Protein AF-A0A9C7QGS8-F1 (afdb_monomer)

pLDDT: mean 74.7, std 18.83, range [31.7, 94.19]

Nearest PDB structures (foldseek):
  3c6f-assembly1_C  TM=4.979E-01  e=8.396E-10  Bacillus subtilis

Structure (mmCIF, N/CA/C/O backbone):
data_AF-A0A9C7QGS8-F1
#
_entry.id   AF-A0A9C7QGS8-F1
#
loop_
_atom_site.group_PDB
_atom_site.id
_atom_site.type_symbol
_atom_site.label_atom_id
_atom_site.label_alt_id
_atom_site.label_comp_id
_atom_site.label_asym_id
_atom_site.label_entity_id
_atom_site.label_seq_id
_atom_site.pdbx_PDB_ins_code
_atom_site.Cartn_x
_atom_site.Cartn_y
_atom_site.Cartn_z
_atom_site.occupancy
_atom_site.B_iso_or_equiv
_atom_site.auth_seq_id
_atom_site.auth_comp_id
_atom_site.auth_asym_id
_atom_site.auth_atom_id
_atom_site.pdbx_PDB_model_num
ATOM 1 N N . MET A 1 1 ? 5.730 -25.373 -6.609 1.00 38.50 1 MET A N 1
ATOM 2 C CA . MET A 1 1 ? 7.094 -25.948 -6.781 1.00 38.50 1 MET A CA 1
ATOM 3 C C . MET A 1 1 ? 7.798 -25.608 -8.111 1.00 38.50 1 MET A C 1
ATOM 5 O O . MET A 1 1 ? 8.916 -26.062 -8.301 1.00 38.50 1 MET A O 1
ATOM 9 N N . LYS A 1 2 ? 7.242 -24.764 -9.005 1.00 36.12 2 LYS A N 1
ATOM 10 C CA . LYS A 1 2 ? 7.895 -24.379 -10.283 1.00 36.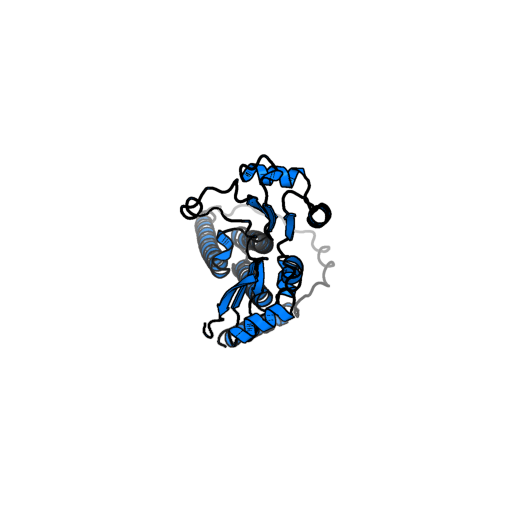12 2 LYS A CA 1
ATOM 11 C C . LYS A 1 2 ? 8.745 -23.091 -10.244 1.00 36.12 2 LYS A C 1
ATOM 13 O O . LYS A 1 2 ? 9.533 -22.871 -11.153 1.00 36.12 2 LYS A O 1
ATOM 18 N N . PHE A 1 3 ? 8.668 -22.284 -9.182 1.00 31.70 3 PHE A N 1
ATOM 19 C CA . PHE A 1 3 ? 9.436 -21.027 -9.066 1.00 31.70 3 PHE A CA 1
ATOM 20 C C . PHE A 1 3 ? 10.909 -21.216 -8.654 1.00 31.70 3 PHE A C 1
ATOM 22 O O . PHE A 1 3 ? 11.752 -20.373 -8.947 1.00 31.70 3 PHE A O 1
ATOM 29 N N . SER A 1 4 ? 11.256 -22.348 -8.029 1.00 35.41 4 SER A N 1
ATOM 30 C CA . SER A 1 4 ? 12.618 -22.580 -7.517 1.00 35.41 4 SER A CA 1
ATOM 31 C C . SER A 1 4 ? 13.652 -22.852 -8.620 1.00 35.41 4 SER A C 1
ATOM 33 O O . SER A 1 4 ? 14.843 -22.643 -8.405 1.00 35.41 4 SER A O 1
ATOM 35 N N . CYS A 1 5 ? 13.221 -23.307 -9.803 1.00 32.75 5 CYS A N 1
ATOM 36 C CA . CYS A 1 5 ? 14.132 -23.700 -10.883 1.00 32.75 5 CYS A CA 1
ATOM 37 C C . CYS A 1 5 ? 14.594 -22.503 -11.740 1.00 32.75 5 CYS A C 1
ATOM 39 O O . CYS A 1 5 ? 15.735 -22.481 -12.200 1.00 32.75 5 CYS A O 1
ATOM 41 N N . HIS A 1 6 ? 13.761 -21.464 -11.895 1.00 41.47 6 HIS A N 1
ATOM 42 C CA . HIS A 1 6 ? 14.162 -20.231 -12.589 1.00 41.47 6 HIS A CA 1
ATOM 43 C C . HIS A 1 6 ? 14.963 -19.268 -11.704 1.00 41.47 6 HIS A C 1
ATOM 45 O O . HIS A 1 6 ? 15.863 -18.595 -12.201 1.00 41.47 6 HIS A O 1
ATOM 51 N N . PHE A 1 7 ? 14.712 -19.267 -10.392 1.00 44.00 7 PHE A N 1
ATOM 52 C CA . PHE A 1 7 ? 15.436 -18.435 -9.429 1.00 44.00 7 PHE A CA 1
ATOM 53 C C . PHE A 1 7 ? 16.918 -18.831 -9.289 1.00 44.00 7 PHE A C 1
ATOM 55 O O . PHE A 1 7 ? 17.793 -17.967 -9.296 1.00 44.00 7 PHE A O 1
ATOM 62 N N . ASN A 1 8 ? 17.225 -20.136 -9.283 1.00 37.50 8 ASN A N 1
ATOM 63 C CA . ASN A 1 8 ? 18.614 -20.614 -9.248 1.00 37.50 8 ASN A CA 1
ATOM 64 C C . ASN A 1 8 ? 19.390 -20.308 -10.540 1.00 37.50 8 ASN A C 1
ATOM 66 O O . ASN A 1 8 ? 20.591 -20.067 -10.475 1.00 37.50 8 ASN A O 1
ATOM 70 N N . LYS A 1 9 ? 18.721 -20.242 -11.702 1.00 44.09 9 LYS A N 1
ATOM 71 C CA . LYS A 1 9 ? 19.360 -19.825 -12.964 1.00 44.09 9 LYS A CA 1
ATOM 72 C C . LYS A 1 9 ? 19.709 -18.333 -12.973 1.00 44.09 9 LYS A C 1
ATOM 74 O O . LYS A 1 9 ? 20.772 -17.973 -13.465 1.00 44.09 9 LYS A O 1
ATOM 79 N N . LEU A 1 10 ? 18.863 -17.483 -12.385 1.00 45.00 10 LEU A N 1
ATOM 80 C CA . LEU A 1 10 ? 19.119 -16.042 -12.282 1.00 45.00 10 LEU A CA 1
ATOM 81 C C . LEU A 1 10 ? 20.223 -15.725 -11.256 1.00 45.00 10 LEU A C 1
ATOM 83 O O . LEU A 1 10 ? 21.095 -14.909 -11.530 1.00 45.00 10 LEU A O 1
ATOM 87 N N . LEU A 1 11 ? 20.248 -16.427 -10.115 1.00 43.31 11 LEU A N 1
ATOM 88 C CA . LEU A 1 11 ? 21.329 -16.317 -9.125 1.00 43.31 11 LEU A CA 1
ATOM 89 C C . LEU A 1 11 ? 22.680 -16.823 -9.657 1.00 43.31 11 LEU A C 1
ATOM 91 O O . LEU A 1 11 ? 23.709 -16.227 -9.341 1.00 43.31 11 LEU A O 1
ATOM 95 N N . CYS A 1 12 ? 22.692 -17.870 -10.493 1.00 43.38 12 CYS A N 1
ATOM 96 C CA . CYS A 1 12 ? 23.902 -18.304 -11.203 1.00 43.38 12 CYS A CA 1
ATOM 97 C C . CYS A 1 12 ? 24.407 -17.224 -12.171 1.00 43.38 12 CYS A C 1
ATOM 99 O O . CYS A 1 12 ? 25.598 -16.931 -12.170 1.00 43.38 12 CYS A O 1
ATOM 101 N N . PHE A 1 13 ? 23.508 -16.572 -12.916 1.00 48.06 13 PHE A N 1
ATOM 102 C CA . PHE A 1 13 ? 23.871 -15.511 -13.861 1.00 48.06 13 PHE A CA 1
ATOM 103 C C . PHE A 1 13 ? 24.406 -14.252 -13.156 1.00 48.06 13 PHE A C 1
ATOM 105 O O . PHE A 1 13 ? 25.399 -13.673 -13.585 1.00 48.06 13 PHE A O 1
ATOM 112 N N . ILE A 1 14 ? 23.808 -13.864 -12.022 1.00 45.94 14 ILE A N 1
ATOM 113 C CA . ILE A 1 14 ? 24.297 -12.749 -11.193 1.00 45.94 14 ILE A CA 1
ATOM 114 C C . ILE A 1 14 ? 25.679 -13.074 -10.612 1.00 45.94 14 ILE A C 1
ATOM 116 O O . ILE A 1 14 ? 26.569 -12.227 -10.644 1.00 45.94 14 ILE A O 1
ATOM 120 N N . ARG A 1 15 ? 25.895 -14.303 -10.126 1.00 43.06 15 ARG A N 1
ATOM 121 C CA . ARG A 1 15 ? 27.174 -14.732 -9.542 1.00 43.06 15 ARG A CA 1
ATOM 122 C C . ARG A 1 15 ? 28.306 -14.804 -10.575 1.00 43.06 15 ARG A C 1
ATOM 124 O O . ARG A 1 15 ? 29.433 -14.461 -10.239 1.00 43.06 15 ARG A O 1
ATOM 131 N N . GLU A 1 16 ? 28.017 -15.198 -11.811 1.00 46.06 16 GLU A N 1
ATOM 132 C CA . GLU A 1 16 ? 29.009 -15.305 -12.892 1.00 46.06 16 GLU A CA 1
ATOM 133 C C . GLU A 1 16 ? 29.385 -13.933 -13.498 1.00 46.06 16 GLU A C 1
ATOM 135 O O . GLU A 1 16 ? 30.522 -13.737 -13.932 1.00 46.06 16 GLU A O 1
ATOM 140 N N . TYR A 1 17 ? 28.481 -12.942 -13.440 1.00 49.66 17 TYR A N 1
ATOM 141 C CA . TYR A 1 17 ? 28.728 -11.585 -13.955 1.00 49.66 17 TYR A CA 1
ATOM 142 C C . TYR A 1 17 ? 29.283 -10.601 -12.903 1.00 49.66 17 TYR A C 1
ATOM 144 O O . TYR A 1 17 ? 30.159 -9.801 -13.229 1.00 49.66 17 TYR A O 1
ATOM 152 N N . TYR A 1 18 ? 28.851 -10.668 -11.632 1.00 46.53 18 TYR A N 1
ATOM 153 C CA . TYR A 1 18 ? 29.385 -9.791 -10.570 1.00 46.53 18 TYR A CA 1
ATOM 154 C C . TYR A 1 18 ? 30.818 -10.158 -10.155 1.00 46.53 18 TYR A C 1
ATOM 156 O O . TYR A 1 18 ? 31.604 -9.268 -9.830 1.00 46.53 18 TYR A O 1
ATOM 164 N N . PHE A 1 19 ? 31.187 -11.446 -10.189 1.00 40.56 19 PHE A N 1
ATOM 165 C CA . PHE A 1 19 ? 32.530 -11.884 -9.784 1.00 40.56 19 PHE A CA 1
ATOM 166 C C . PHE A 1 19 ? 33.609 -11.453 -10.792 1.00 40.56 19 PHE A C 1
ATOM 168 O O . PHE A 1 19 ? 34.710 -11.108 -10.383 1.00 40.56 19 PHE A O 1
ATOM 175 N N . ASN A 1 20 ? 33.273 -11.350 -12.085 1.00 42.28 20 ASN A N 1
ATOM 176 C CA . ASN A 1 20 ? 34.187 -10.848 -13.120 1.00 42.28 20 ASN A CA 1
ATOM 177 C C . ASN A 1 20 ? 34.326 -9.312 -13.151 1.00 42.28 20 ASN A C 1
ATOM 179 O O . ASN A 1 20 ? 35.283 -8.801 -13.730 1.00 42.28 20 ASN A O 1
ATOM 183 N N . TYR A 1 21 ? 33.414 -8.562 -12.519 1.00 46.78 21 TYR A N 1
ATOM 184 C CA . TYR A 1 21 ? 33.476 -7.093 -12.467 1.00 46.78 21 TYR A CA 1
ATOM 185 C C . TYR A 1 21 ? 34.298 -6.569 -11.273 1.00 46.78 21 TYR A C 1
ATOM 187 O O . TYR A 1 21 ? 34.885 -5.494 -11.347 1.00 46.78 21 TYR A O 1
ATOM 195 N N . ILE A 1 22 ? 34.406 -7.343 -10.185 1.00 41.16 22 ILE A N 1
ATOM 196 C CA . ILE A 1 22 ? 35.182 -6.963 -8.987 1.00 41.16 22 ILE A CA 1
ATOM 197 C C . ILE A 1 22 ? 36.690 -7.251 -9.154 1.00 41.16 22 ILE A C 1
ATOM 199 O O . ILE A 1 22 ? 37.512 -6.654 -8.464 1.00 41.16 22 ILE A O 1
ATOM 203 N N . SER A 1 23 ? 37.090 -8.092 -10.113 1.00 36.50 23 SER A N 1
ATOM 204 C CA . SER A 1 23 ? 38.501 -8.453 -10.339 1.00 36.50 23 SER A CA 1
ATOM 205 C C . SER A 1 23 ? 39.300 -7.475 -11.213 1.00 36.50 23 SER A C 1
ATOM 207 O O . SER A 1 23 ? 40.490 -7.694 -11.407 1.00 36.50 23 SER A O 1
ATOM 209 N N . ASN A 1 24 ? 38.692 -6.407 -11.744 1.00 41.12 24 ASN A N 1
ATOM 210 C CA . ASN A 1 24 ? 39.359 -5.462 -12.654 1.00 41.12 24 ASN A CA 1
ATOM 211 C C . ASN A 1 24 ? 39.093 -3.997 -12.278 1.00 41.12 24 ASN A C 1
ATOM 213 O O . ASN A 1 24 ? 38.603 -3.205 -13.080 1.00 41.12 24 ASN A O 1
ATOM 217 N N . VAL A 1 25 ? 39.463 -3.623 -11.052 1.00 42.56 25 VAL A N 1
ATOM 218 C CA . VAL A 1 25 ? 39.552 -2.217 -10.632 1.00 42.56 25 VAL A CA 1
ATOM 219 C C . VAL A 1 25 ? 41.028 -1.811 -10.529 1.00 42.56 25 VAL A C 1
ATOM 221 O O . VAL A 1 25 ? 41.621 -1.953 -9.461 1.00 42.56 25 VAL A O 1
ATOM 224 N N . PRO A 1 26 ? 41.666 -1.287 -11.593 1.00 36.88 26 PRO A N 1
ATOM 225 C CA . PRO A 1 26 ? 42.940 -0.603 -11.461 1.00 36.88 26 PRO A CA 1
ATOM 226 C C . PRO A 1 26 ? 42.661 0.884 -11.216 1.00 36.88 26 PRO A C 1
ATOM 228 O O . PRO A 1 26 ? 42.626 1.688 -12.141 1.00 36.88 26 PRO A O 1
ATOM 231 N N . CYS A 1 27 ? 42.437 1.261 -9.958 1.00 34.75 27 CYS A N 1
ATOM 232 C CA . CYS A 1 27 ? 42.361 2.668 -9.556 1.00 34.75 27 CYS A CA 1
ATOM 233 C C . CYS A 1 27 ? 43.439 2.973 -8.513 1.00 34.75 27 CYS A C 1
ATOM 235 O O . CYS A 1 27 ? 43.145 3.363 -7.390 1.00 34.75 27 CYS A O 1
ATOM 237 N N . CYS A 1 28 ? 44.700 2.732 -8.881 1.00 42.47 28 CYS A N 1
ATOM 238 C CA . CYS A 1 28 ? 45.858 3.291 -8.190 1.00 42.47 28 CYS A CA 1
ATOM 239 C C . CYS A 1 28 ? 47.102 3.216 -9.091 1.00 42.47 28 CYS A C 1
ATOM 241 O O . CYS A 1 28 ? 47.993 2.416 -8.843 1.00 42.47 28 CYS A O 1
ATOM 243 N N . GLN A 1 29 ? 47.148 4.005 -10.170 1.00 36.88 29 GLN A N 1
ATOM 244 C CA . GLN A 1 29 ? 48.399 4.515 -10.748 1.00 36.88 29 GLN A CA 1
ATOM 245 C C . GLN A 1 29 ? 48.125 5.501 -11.890 1.00 36.88 29 GLN A C 1
ATOM 247 O O . GLN A 1 29 ? 47.221 5.308 -12.694 1.00 36.88 29 GLN A O 1
ATOM 252 N N . ASP A 1 30 ? 49.001 6.504 -11.963 1.00 34.16 30 ASP A N 1
ATOM 253 C CA . ASP A 1 30 ? 49.323 7.335 -13.131 1.00 34.16 30 ASP A CA 1
ATOM 254 C C . ASP A 1 30 ? 48.780 8.783 -13.160 1.00 34.16 30 ASP A C 1
ATOM 256 O O . ASP A 1 30 ? 48.206 9.269 -14.131 1.00 34.16 30 ASP A O 1
ATOM 260 N N . ILE A 1 31 ? 49.068 9.515 -12.073 1.00 38.78 31 ILE A N 1
ATOM 261 C CA . ILE A 1 31 ? 49.071 10.992 -11.996 1.00 38.78 31 ILE A CA 1
ATOM 262 C C . ILE A 1 31 ? 50.411 11.602 -12.496 1.00 38.78 31 ILE A C 1
ATOM 264 O O . ILE A 1 31 ? 50.562 12.819 -12.527 1.00 38.78 31 ILE A O 1
ATOM 268 N N . SER A 1 32 ? 51.397 10.822 -12.967 1.00 36.16 32 SER A N 1
ATOM 269 C CA . SER A 1 32 ? 52.746 11.352 -13.277 1.00 36.16 32 SER A CA 1
ATOM 270 C C . SER A 1 32 ? 53.065 11.612 -14.758 1.00 36.16 32 SER A C 1
ATOM 272 O O . SER A 1 32 ? 54.171 12.055 -15.065 1.00 36.16 32 SER A O 1
ATOM 274 N N . ARG A 1 33 ? 52.129 11.419 -15.700 1.00 37.41 33 ARG A N 1
ATOM 275 C CA . ARG A 1 33 ? 52.416 11.571 -17.148 1.00 37.41 33 ARG A CA 1
ATOM 276 C C . ARG A 1 33 ? 51.902 12.842 -17.828 1.00 37.41 33 ARG A C 1
ATOM 278 O O . ARG A 1 33 ? 52.135 13.010 -19.021 1.00 37.41 33 ARG A O 1
ATOM 285 N N . GLN A 1 34 ? 51.258 13.763 -17.109 1.00 41.59 34 GLN A N 1
ATOM 286 C CA . GLN A 1 34 ? 50.699 14.979 -17.728 1.00 41.59 34 GLN A CA 1
ATOM 287 C C . GLN A 1 34 ? 51.664 16.178 -17.845 1.00 41.59 34 GLN A C 1
ATOM 289 O O . GLN A 1 34 ? 51.277 17.192 -18.416 1.00 41.59 34 GLN A O 1
ATOM 294 N N . ILE A 1 35 ? 52.918 16.094 -17.379 1.00 42.75 35 ILE A N 1
ATOM 295 C CA . ILE A 1 35 ? 53.794 17.285 -17.286 1.00 42.75 35 ILE A CA 1
ATOM 296 C C . ILE A 1 35 ? 54.858 17.410 -18.404 1.00 42.75 35 ILE A C 1
ATOM 298 O O . ILE A 1 35 ? 55.406 18.489 -18.591 1.00 42.75 35 ILE A O 1
ATOM 302 N N . THR A 1 36 ? 55.123 16.403 -19.244 1.00 37.72 36 THR A N 1
ATOM 303 C CA . THR A 1 36 ? 56.282 16.449 -20.177 1.00 37.72 36 THR A CA 1
ATOM 304 C C . THR A 1 36 ? 55.970 16.527 -21.674 1.00 37.72 36 THR A C 1
ATOM 306 O O . THR A 1 36 ? 56.781 16.097 -22.492 1.00 37.72 36 THR A O 1
ATOM 309 N N . ARG A 1 37 ? 54.846 17.117 -22.100 1.00 32.22 37 ARG A N 1
ATOM 310 C CA . ARG A 1 37 ? 54.625 17.335 -23.546 1.00 32.22 37 ARG A CA 1
ATOM 311 C C . ARG A 1 37 ? 53.997 18.675 -23.898 1.00 32.22 37 ARG A C 1
ATOM 313 O O . ARG A 1 37 ? 52.991 18.757 -24.593 1.00 32.22 37 ARG A O 1
ATOM 320 N N . TRP A 1 38 ? 54.641 19.739 -23.433 1.00 34.78 38 TRP A N 1
ATOM 321 C CA . TRP A 1 38 ? 54.539 21.048 -24.069 1.00 34.78 38 TRP A CA 1
ATOM 322 C C . TRP A 1 3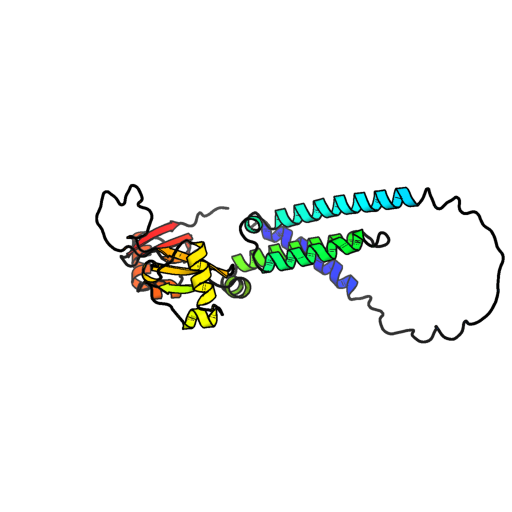8 ? 55.484 21.131 -25.279 1.00 34.78 38 TRP A C 1
ATOM 324 O O . TRP A 1 38 ? 56.637 20.717 -25.205 1.00 34.78 38 TRP A O 1
ATOM 334 N N . SER A 1 39 ? 54.982 21.758 -26.345 1.00 33.38 39 SER A N 1
ATOM 335 C CA . SER A 1 39 ? 55.670 22.274 -27.542 1.00 33.38 39 SER A CA 1
ATOM 336 C C . SER A 1 39 ? 56.045 21.287 -28.666 1.00 33.38 39 SER A C 1
ATOM 338 O O . SER A 1 39 ? 56.956 20.477 -28.546 1.00 33.38 39 SER A O 1
ATOM 340 N N . VAL A 1 40 ? 55.344 21.393 -29.806 1.00 43.09 40 VAL A N 1
ATOM 341 C CA . VAL A 1 40 ? 55.843 21.958 -31.085 1.00 43.09 40 VAL A CA 1
ATOM 342 C C . VAL A 1 40 ? 54.813 21.701 -32.214 1.00 43.09 40 VAL A C 1
ATOM 344 O O . VAL A 1 40 ? 54.285 20.601 -32.342 1.00 43.09 40 VAL A O 1
ATOM 347 N N . ASN A 1 41 ? 54.619 22.734 -33.049 1.00 33.50 41 ASN A N 1
ATOM 348 C CA . ASN A 1 41 ? 54.052 22.799 -34.413 1.00 33.50 41 ASN A CA 1
ATOM 349 C C . ASN A 1 41 ? 52.602 23.278 -34.666 1.00 33.50 41 ASN A C 1
ATOM 351 O O . ASN A 1 41 ? 51.614 22.663 -34.276 1.00 33.50 41 ASN A O 1
ATOM 355 N N . ILE A 1 42 ? 52.534 24.369 -35.446 1.00 40.75 42 ILE A N 1
ATOM 356 C CA . ILE A 1 42 ? 51.379 25.022 -36.100 1.00 40.75 42 ILE A CA 1
ATOM 357 C C . ILE A 1 42 ? 51.462 24.745 -37.648 1.00 40.75 42 ILE A C 1
ATOM 359 O O . ILE A 1 42 ? 52.449 24.150 -38.073 1.00 40.75 42 ILE A O 1
ATOM 363 N N . PRO A 1 43 ? 50.537 25.217 -38.526 1.00 57.09 43 PRO A N 1
ATOM 364 C CA . PRO A 1 43 ? 49.398 24.540 -39.187 1.00 57.09 43 PRO A CA 1
ATOM 365 C C . PRO A 1 43 ? 49.630 24.237 -40.708 1.00 57.09 43 PRO A C 1
ATOM 367 O O . PRO A 1 43 ? 50.744 24.418 -41.192 1.00 57.09 43 PRO A O 1
ATOM 370 N N . PRO A 1 44 ? 48.616 23.802 -41.506 1.00 46.56 44 PRO A N 1
ATOM 371 C CA . PRO A 1 44 ? 47.832 24.801 -42.255 1.00 46.56 44 PRO A CA 1
ATOM 372 C C . PRO A 1 44 ? 46.339 24.464 -42.480 1.00 46.56 44 PRO A C 1
ATOM 374 O O . PRO A 1 44 ? 45.818 23.406 -42.130 1.00 46.56 44 PRO A O 1
ATOM 377 N N . ALA A 1 45 ? 45.659 25.450 -43.066 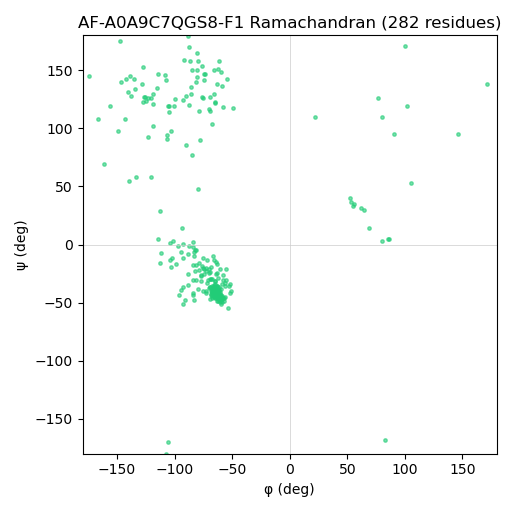1.00 47.06 45 ALA A N 1
ATOM 378 C CA . ALA A 1 45 ? 44.241 25.540 -43.377 1.00 47.06 45 ALA A CA 1
ATOM 379 C C . ALA A 1 45 ? 43.692 24.480 -44.355 1.00 47.06 45 ALA A C 1
ATOM 381 O O . ALA A 1 45 ? 44.393 23.974 -45.226 1.00 47.06 45 ALA A O 1
ATOM 382 N N . GLY A 1 46 ? 42.372 24.273 -44.271 1.00 49.41 46 GLY A N 1
ATOM 383 C CA . GLY A 1 46 ? 41.531 23.869 -45.401 1.00 49.41 46 GLY A CA 1
ATOM 384 C C . GLY A 1 46 ? 41.353 22.366 -45.625 1.00 49.41 46 GLY A C 1
ATOM 385 O O . GLY A 1 46 ? 42.095 21.742 -46.377 1.00 49.41 46 GLY A O 1
ATOM 386 N N . ARG A 1 47 ? 40.268 21.789 -45.083 1.00 46.91 47 ARG A N 1
ATOM 387 C CA . ARG A 1 47 ? 39.648 20.597 -45.689 1.00 46.91 47 ARG A CA 1
ATOM 388 C C . ARG A 1 47 ? 38.133 20.541 -45.439 1.00 46.91 47 ARG A C 1
ATOM 390 O O . ARG A 1 47 ? 37.664 20.156 -44.376 1.00 46.91 47 ARG A O 1
ATOM 397 N N . ASN A 1 48 ? 37.408 20.998 -46.456 1.00 42.09 48 ASN A N 1
ATOM 398 C CA . ASN A 1 48 ? 36.026 20.736 -46.879 1.00 42.09 48 ASN A CA 1
ATOM 399 C C . ASN A 1 48 ? 35.012 20.208 -45.840 1.00 42.09 48 ASN A C 1
ATOM 401 O O . ASN A 1 48 ? 34.974 19.035 -45.470 1.00 42.09 48 ASN A O 1
ATOM 405 N N . ASN A 1 49 ? 34.073 21.092 -45.493 1.00 54.56 49 ASN A N 1
ATOM 406 C CA . ASN A 1 49 ? 32.900 20.876 -44.642 1.00 54.56 49 ASN A CA 1
ATOM 407 C C . ASN A 1 49 ? 31.721 20.195 -45.382 1.00 54.56 49 ASN A C 1
ATOM 409 O O . ASN A 1 49 ? 30.579 20.636 -45.272 1.00 54.56 49 ASN A O 1
ATOM 413 N N . THR A 1 50 ? 31.949 19.112 -46.131 1.00 50.09 50 THR A N 1
ATOM 414 C CA . THR A 1 50 ? 30.869 18.451 -46.906 1.00 50.09 50 THR A CA 1
ATOM 415 C C . THR A 1 50 ? 30.467 17.057 -46.411 1.00 50.09 50 THR A C 1
ATOM 417 O O . THR A 1 50 ? 29.416 16.565 -46.804 1.00 50.09 50 THR A O 1
ATOM 420 N N . HIS A 1 51 ? 31.172 16.460 -45.439 1.00 46.28 51 HIS A N 1
ATOM 421 C CA . HIS A 1 51 ? 30.802 15.144 -44.876 1.00 46.28 51 HIS A CA 1
ATOM 422 C C . HIS A 1 51 ? 29.989 15.170 -43.564 1.00 46.28 51 HIS A C 1
ATOM 424 O O . HIS A 1 51 ? 29.615 14.118 -43.042 1.00 46.28 51 HIS A O 1
ATOM 430 N N . LYS A 1 52 ? 29.680 16.347 -42.999 1.00 46.41 52 LYS A N 1
ATOM 431 C CA . LYS A 1 52 ? 28.974 16.444 -41.701 1.00 46.41 52 LYS A CA 1
ATOM 432 C C . LYS A 1 52 ? 27.444 16.333 -41.782 1.00 46.41 52 LYS A C 1
ATOM 434 O O . LYS A 1 52 ? 26.828 16.052 -40.756 1.00 46.41 52 LYS A O 1
ATOM 439 N N . LYS A 1 53 ? 26.815 16.513 -42.953 1.00 44.50 53 LYS A N 1
ATOM 440 C CA . LYS A 1 53 ? 25.340 16.485 -43.069 1.00 44.50 53 LYS A CA 1
ATOM 441 C C . LYS A 1 53 ? 24.750 15.066 -43.095 1.00 44.50 53 LYS A C 1
ATOM 443 O O . LYS A 1 53 ? 23.760 14.828 -42.411 1.00 44.50 53 LYS A O 1
ATOM 448 N N . THR A 1 54 ? 25.391 14.095 -43.748 1.00 44.75 54 THR A N 1
ATOM 449 C CA . THR A 1 54 ? 24.889 12.703 -43.841 1.00 44.75 54 THR A CA 1
ATOM 450 C C . THR A 1 54 ? 25.049 11.907 -42.539 1.00 44.75 54 THR A C 1
ATOM 452 O O . THR A 1 54 ? 24.259 11.017 -42.249 1.00 44.75 54 THR A O 1
ATOM 455 N N . LYS A 1 55 ? 26.017 12.269 -41.683 1.00 50.94 55 LYS A N 1
ATOM 456 C CA . LYS A 1 55 ? 26.231 11.633 -40.367 1.00 50.94 55 LYS A CA 1
ATOM 457 C C . LYS A 1 55 ? 25.212 12.047 -39.293 1.00 50.94 55 LYS A C 1
ATOM 459 O O . LYS A 1 55 ? 25.208 11.448 -38.222 1.00 50.94 55 LYS A O 1
ATOM 464 N N . ARG A 1 56 ? 24.392 13.079 -39.531 1.00 54.25 56 ARG A N 1
ATOM 465 C CA . ARG A 1 56 ? 23.451 13.629 -38.535 1.00 54.25 56 ARG A CA 1
ATOM 466 C C . ARG A 1 56 ? 22.086 12.925 -38.566 1.00 54.25 56 ARG A C 1
ATOM 468 O O . ARG A 1 56 ? 21.527 12.687 -37.502 1.00 54.25 56 ARG A O 1
ATOM 475 N N . GLY A 1 57 ? 21.611 12.505 -39.746 1.00 59.28 57 GLY A N 1
ATOM 476 C CA . GLY A 1 57 ? 20.352 11.755 -39.907 1.00 59.28 57 GLY A CA 1
ATOM 477 C C . GLY A 1 57 ? 20.377 10.377 -39.237 1.00 59.28 57 GLY A C 1
ATOM 478 O O . GLY A 1 57 ? 19.476 10.045 -38.472 1.00 59.28 57 GLY A O 1
ATOM 479 N N . ASN A 1 58 ? 21.474 9.629 -39.407 1.00 69.56 58 ASN A N 1
ATOM 480 C CA . ASN A 1 58 ? 21.638 8.317 -38.767 1.00 69.56 58 ASN A CA 1
ATOM 481 C C . ASN A 1 58 ? 21.704 8.423 -37.236 1.00 69.56 58 ASN A C 1
ATOM 483 O O . ASN A 1 58 ? 21.240 7.529 -36.542 1.00 69.56 58 ASN A O 1
ATOM 487 N N . LYS A 1 59 ? 22.236 9.526 -36.691 1.00 74.44 59 LYS A N 1
ATOM 488 C CA . LYS A 1 59 ? 22.289 9.743 -35.237 1.00 74.44 59 LYS A CA 1
ATOM 489 C C . LYS A 1 59 ? 20.901 9.965 -34.638 1.00 74.44 59 LYS A C 1
ATOM 491 O O . LYS A 1 59 ? 20.594 9.357 -33.621 1.00 74.44 59 LYS A O 1
ATOM 496 N N . MET A 1 60 ? 20.058 10.774 -35.286 1.00 81.50 60 MET A N 1
ATOM 497 C CA . MET A 1 60 ? 18.684 11.005 -34.818 1.00 81.50 60 MET A CA 1
ATOM 498 C C . MET A 1 60 ? 17.839 9.727 -34.898 1.00 81.50 60 MET A C 1
ATOM 500 O O . MET A 1 60 ? 17.132 9.406 -33.949 1.00 81.50 60 MET A O 1
ATOM 504 N N . ALA A 1 61 ? 17.968 8.958 -35.986 1.00 84.75 61 ALA A N 1
ATOM 505 C CA . ALA A 1 61 ? 17.287 7.671 -36.131 1.00 84.75 61 ALA A CA 1
ATOM 506 C C . ALA A 1 61 ? 17.725 6.652 -35.061 1.00 84.75 61 ALA A C 1
ATOM 508 O O . ALA A 1 61 ? 16.885 5.957 -34.497 1.00 84.75 61 ALA A O 1
ATOM 509 N N . VAL A 1 62 ? 19.022 6.598 -34.728 1.00 84.12 62 VAL A N 1
ATOM 510 C CA . VAL A 1 62 ? 19.530 5.734 -33.650 1.00 84.12 62 VAL A CA 1
ATOM 511 C C . VAL A 1 62 ? 18.927 6.128 -32.303 1.00 84.12 62 VAL A C 1
ATOM 513 O O . VAL A 1 62 ? 18.447 5.250 -31.594 1.00 84.12 62 VAL A O 1
ATOM 516 N N . VAL A 1 63 ? 18.888 7.418 -31.958 1.00 85.69 63 VAL A N 1
ATOM 517 C CA . VAL A 1 63 ? 18.281 7.882 -30.695 1.00 85.69 63 VAL A CA 1
ATOM 518 C C . VAL A 1 63 ? 16.792 7.523 -30.626 1.00 85.69 63 VAL A C 1
ATOM 520 O O . VAL A 1 63 ? 16.348 7.007 -29.603 1.00 85.69 63 VAL A O 1
ATOM 523 N N . LEU A 1 64 ? 16.040 7.702 -31.719 1.00 88.50 64 LEU A N 1
ATOM 524 C CA . LEU A 1 64 ? 14.624 7.314 -31.785 1.00 88.50 64 LEU A CA 1
ATOM 525 C C . LEU A 1 64 ? 14.426 5.812 -31.542 1.00 88.50 64 LEU A C 1
ATOM 527 O O . LEU A 1 64 ? 13.607 5.426 -30.712 1.00 88.50 64 LEU A O 1
ATOM 531 N N . ILE A 1 65 ? 15.211 4.959 -32.208 1.00 89.25 65 ILE A N 1
ATOM 532 C CA . ILE A 1 65 ? 15.130 3.501 -32.029 1.00 89.25 65 ILE A CA 1
ATOM 533 C C . ILE A 1 65 ? 15.476 3.111 -30.585 1.00 89.25 65 ILE A C 1
ATOM 535 O O . ILE A 1 65 ? 14.773 2.296 -29.987 1.00 89.25 65 ILE A O 1
ATOM 539 N N . ARG A 1 66 ? 16.516 3.718 -29.993 1.00 88.06 66 ARG A N 1
ATOM 540 C CA . ARG A 1 66 ? 16.887 3.484 -28.588 1.00 88.06 66 ARG A CA 1
ATOM 541 C C . ARG A 1 66 ? 15.756 3.857 -27.630 1.00 88.06 66 ARG A C 1
ATOM 543 O O . ARG A 1 66 ? 15.450 3.073 -26.735 1.00 88.06 66 ARG A O 1
ATOM 550 N N . ALA A 1 67 ? 15.122 5.010 -27.844 1.00 88.81 67 ALA A N 1
ATOM 551 C CA . ALA A 1 67 ? 13.996 5.471 -27.038 1.00 88.81 67 ALA A CA 1
ATOM 552 C C . ALA A 1 67 ? 12.791 4.522 -27.145 1.00 88.81 67 ALA A C 1
ATOM 554 O O . ALA A 1 67 ? 12.227 4.140 -26.121 1.00 88.81 67 ALA A O 1
ATOM 555 N N . CYS A 1 68 ? 12.440 4.062 -28.353 1.00 91.62 68 CYS A N 1
ATOM 556 C CA . CYS A 1 68 ? 11.368 3.081 -28.546 1.00 91.62 68 CYS A CA 1
ATOM 557 C C . CYS A 1 68 ? 11.657 1.755 -27.828 1.00 91.62 68 CYS A C 1
ATOM 559 O O . CYS A 1 68 ? 10.778 1.211 -27.162 1.00 91.62 68 CYS A O 1
ATOM 561 N N . ILE A 1 69 ? 12.887 1.242 -27.927 1.00 90.56 69 ILE A N 1
ATOM 562 C CA . ILE A 1 69 ? 13.290 0.001 -27.251 1.00 90.56 69 ILE A CA 1
ATOM 563 C C . ILE A 1 69 ? 13.181 0.157 -25.729 1.00 90.56 69 ILE A C 1
ATOM 565 O O . ILE A 1 69 ? 12.580 -0.691 -25.069 1.00 90.56 69 ILE A O 1
ATOM 569 N N . LEU A 1 70 ? 13.720 1.242 -25.165 1.00 89.62 70 LEU A N 1
ATOM 570 C CA . LEU A 1 70 ? 13.663 1.489 -23.722 1.00 89.62 70 LEU A CA 1
ATOM 571 C C . LEU A 1 70 ? 12.227 1.683 -23.229 1.00 89.62 70 LEU A C 1
ATOM 573 O O . LEU A 1 70 ? 11.872 1.131 -22.193 1.00 89.62 70 LEU A O 1
ATOM 577 N N . TYR A 1 71 ? 11.378 2.372 -23.993 1.00 90.75 71 TYR A N 1
ATOM 578 C CA . TYR A 1 71 ? 9.958 2.518 -23.676 1.00 90.75 71 TYR A CA 1
ATOM 579 C C . TYR A 1 71 ? 9.244 1.163 -23.554 1.00 90.75 71 TYR A C 1
ATOM 581 O O . TYR A 1 71 ? 8.522 0.925 -22.582 1.00 90.75 71 TYR A O 1
ATOM 589 N N . VAL A 1 72 ? 9.473 0.250 -24.506 1.00 91.81 72 VAL A N 1
ATOM 590 C CA . VAL A 1 72 ? 8.891 -1.102 -24.469 1.00 91.81 72 VAL A CA 1
ATOM 591 C C . VAL A 1 72 ? 9.413 -1.882 -23.261 1.00 91.81 72 VAL A C 1
ATOM 593 O O . VAL A 1 72 ? 8.621 -2.511 -22.560 1.00 91.81 72 VAL A O 1
ATOM 596 N N . ILE A 1 73 ? 10.718 -1.807 -22.975 1.00 89.38 73 ILE A N 1
ATOM 597 C CA . ILE A 1 73 ? 11.333 -2.490 -21.827 1.00 89.38 73 ILE A CA 1
ATOM 598 C C . ILE A 1 73 ? 10.756 -1.980 -20.505 1.00 89.38 73 ILE A C 1
ATOM 600 O O . ILE A 1 73 ? 10.391 -2.791 -19.656 1.00 89.38 73 ILE A O 1
ATOM 604 N N . ILE A 1 74 ? 10.645 -0.663 -20.323 1.00 88.50 74 ILE A N 1
ATOM 605 C CA . ILE A 1 74 ? 10.114 -0.058 -19.093 1.00 88.50 74 ILE A CA 1
ATOM 606 C C . ILE A 1 74 ? 8.636 -0.404 -18.932 1.00 88.50 74 ILE A C 1
ATOM 608 O O . ILE A 1 74 ? 8.223 -0.850 -17.867 1.00 88.50 74 ILE A O 1
ATOM 612 N N . THR A 1 75 ? 7.844 -0.288 -19.997 1.00 87.25 75 THR A N 1
ATOM 613 C CA . THR A 1 75 ? 6.414 -0.624 -19.954 1.00 87.25 75 THR A CA 1
ATOM 614 C C . THR A 1 75 ? 6.193 -2.100 -19.623 1.00 87.25 75 THR A C 1
ATOM 616 O O . THR A 1 75 ? 5.327 -2.442 -18.817 1.00 87.25 75 THR A O 1
ATOM 619 N N . PHE A 1 76 ? 6.996 -2.995 -20.205 1.00 87.88 76 PHE A N 1
ATOM 620 C CA . PHE A 1 76 ? 6.953 -4.419 -19.881 1.00 87.88 76 PHE A CA 1
ATOM 621 C C . PHE A 1 76 ? 7.384 -4.685 -18.434 1.00 87.88 76 PHE A C 1
ATOM 623 O O . PHE A 1 76 ? 6.739 -5.459 -17.732 1.00 87.88 76 PHE A O 1
ATOM 630 N N . SER A 1 77 ? 8.428 -3.999 -17.974 1.00 84.38 77 SER A N 1
ATOM 631 C CA . SER A 1 77 ? 8.939 -4.080 -16.604 1.00 84.38 77 SER A CA 1
ATOM 632 C C . SER A 1 77 ? 7.896 -3.661 -15.567 1.00 84.38 77 SER A C 1
ATOM 634 O O . SER A 1 77 ? 7.621 -4.418 -14.641 1.00 84.38 77 SER A O 1
ATOM 636 N N . LEU A 1 78 ? 7.245 -2.512 -15.767 1.00 81.44 78 LEU A N 1
ATOM 637 C CA . LEU A 1 78 ? 6.153 -2.040 -14.911 1.00 81.44 78 LEU A CA 1
ATOM 638 C C . LEU A 1 78 ? 4.972 -3.020 -14.927 1.00 81.44 78 LEU A C 1
ATOM 640 O O . LEU A 1 78 ? 4.380 -3.328 -13.899 1.00 81.44 78 LEU A O 1
ATOM 644 N N . ARG A 1 79 ? 4.664 -3.615 -16.085 1.00 82.44 79 ARG A N 1
ATOM 645 C CA . ARG A 1 79 ? 3.616 -4.640 -16.176 1.00 82.44 79 ARG A CA 1
ATOM 646 C C . ARG A 1 79 ? 3.958 -5.917 -15.399 1.00 82.44 79 ARG A C 1
ATOM 648 O O . ARG A 1 79 ? 3.046 -6.550 -14.865 1.00 82.44 79 ARG A O 1
ATOM 655 N N . LEU A 1 80 ? 5.236 -6.301 -15.333 1.00 79.38 80 LEU A N 1
ATOM 656 C CA . LEU A 1 80 ? 5.704 -7.460 -14.562 1.00 79.38 80 LEU A CA 1
ATOM 657 C C . LEU A 1 80 ? 5.614 -7.247 -13.047 1.00 79.38 80 LEU A C 1
ATOM 659 O O . LEU A 1 80 ? 5.387 -8.218 -12.328 1.00 79.38 80 LEU A O 1
ATOM 663 N N . MET A 1 81 ? 5.735 -6.006 -12.570 1.00 72.75 81 MET A N 1
ATOM 664 C CA . MET A 1 81 ? 5.576 -5.667 -11.148 1.00 72.75 81 MET A CA 1
ATOM 665 C C . MET A 1 81 ? 4.131 -5.896 -10.647 1.00 72.75 81 MET A C 1
ATOM 667 O O . MET A 1 81 ? 3.888 -6.028 -9.449 1.00 72.75 81 MET A O 1
ATOM 671 N N . GLY A 1 82 ? 3.177 -6.091 -11.565 1.00 70.31 82 GLY A N 1
ATOM 672 C CA . GLY A 1 82 ? 1.838 -6.605 -11.284 1.00 70.31 82 GLY A CA 1
ATOM 673 C C . GLY A 1 82 ? 0.762 -5.521 -11.214 1.00 70.31 82 GLY A C 1
ATOM 674 O O . GLY A 1 82 ? 1.028 -4.326 -11.206 1.00 70.31 82 GLY A O 1
ATOM 675 N N . LYS A 1 83 ? -0.509 -5.943 -11.153 1.00 60.38 83 LYS A N 1
ATOM 676 C CA . LYS A 1 83 ? -1.674 -5.030 -11.194 1.00 60.38 83 LYS A CA 1
ATOM 677 C C . LYS A 1 83 ? -1.802 -4.111 -9.968 1.00 60.38 83 LYS A C 1
ATOM 679 O O . LYS A 1 83 ? -2.636 -3.213 -9.979 1.00 60.38 83 LYS A O 1
ATOM 684 N N . ARG A 1 84 ? -1.009 -4.346 -8.918 1.00 62.28 84 ARG A N 1
ATOM 685 C CA . ARG A 1 84 ? -1.062 -3.606 -7.650 1.00 62.28 84 ARG A CA 1
ATOM 686 C C . ARG A 1 84 ? -0.561 -2.157 -7.786 1.00 62.28 84 ARG A C 1
ATOM 688 O O . ARG A 1 84 ? -1.043 -1.311 -7.048 1.00 62.28 84 ARG A O 1
ATOM 695 N N . GLN A 1 85 ? 0.284 -1.865 -8.780 1.00 56.78 85 GLN A N 1
ATOM 696 C CA . GLN A 1 85 ? 0.873 -0.535 -9.006 1.00 56.78 85 GLN A CA 1
ATOM 697 C C . GLN A 1 85 ? -0.105 0.546 -9.498 1.00 56.78 85 GLN A C 1
ATOM 699 O O . GLN A 1 85 ? 0.186 1.730 -9.379 1.00 56.78 85 GLN A O 1
ATOM 704 N N . LEU A 1 86 ? -1.251 0.174 -10.081 1.00 55.38 86 LEU A N 1
ATOM 705 C CA . LEU A 1 86 ? -2.154 1.129 -10.749 1.00 55.38 86 LEU A CA 1
ATOM 706 C C . LEU A 1 86 ? -3.281 1.662 -9.846 1.00 55.38 86 LEU A C 1
ATOM 708 O O . LEU A 1 86 ? -4.032 2.528 -10.281 1.00 55.38 86 LEU A O 1
ATOM 712 N N . GLY A 1 87 ? -3.423 1.129 -8.626 1.00 57.38 87 GLY A N 1
ATOM 713 C CA . GLY A 1 87 ? -4.466 1.530 -7.672 1.00 57.38 87 GLY A CA 1
ATOM 714 C C . GLY A 1 87 ? -4.001 2.622 -6.709 1.00 57.38 87 GLY A C 1
ATOM 715 O O . GLY A 1 87 ? -4.657 3.648 -6.610 1.00 57.38 87 GLY A O 1
ATOM 716 N N . GLU A 1 88 ? -2.850 2.412 -6.058 1.00 67.94 88 GLU A N 1
ATOM 717 C CA . GLU A 1 88 ? -2.089 3.386 -5.258 1.00 67.94 88 GLU A CA 1
ATOM 718 C C . GLU A 1 88 ? -0.628 2.918 -5.212 1.00 67.94 88 GLU A C 1
ATOM 720 O O . GLU A 1 88 ? -0.360 1.811 -4.739 1.00 67.94 88 GLU A O 1
ATOM 725 N N . LEU A 1 89 ? 0.311 3.723 -5.720 1.00 70.44 89 LEU A N 1
ATOM 726 C CA . LEU A 1 89 ? 1.734 3.372 -5.696 1.00 70.44 89 LEU A CA 1
ATOM 727 C C . LEU A 1 89 ? 2.222 3.301 -4.248 1.00 70.44 89 LEU A C 1
ATOM 729 O O . LEU A 1 89 ? 2.147 4.289 -3.513 1.00 70.44 89 LEU A O 1
ATOM 733 N N . GLN A 1 90 ? 2.771 2.155 -3.841 1.00 76.69 90 GLN A N 1
ATOM 734 C CA . GLN A 1 90 ? 3.458 2.081 -2.554 1.00 76.69 90 GLN A CA 1
ATOM 735 C C . GLN A 1 90 ? 4.720 2.960 -2.589 1.00 76.69 90 GLN A C 1
ATOM 737 O O . GLN A 1 90 ? 5.358 3.074 -3.640 1.00 76.69 90 GLN A O 1
ATOM 742 N N . PRO A 1 91 ? 5.158 3.534 -1.453 1.00 78.50 91 PRO A N 1
ATOM 743 C CA . PRO A 1 91 ? 6.365 4.363 -1.418 1.00 78.50 91 PRO A CA 1
ATOM 744 C C . PRO A 1 91 ? 7.603 3.674 -2.013 1.00 78.50 91 PRO A C 1
ATOM 746 O O . PRO A 1 91 ? 8.411 4.308 -2.689 1.00 78.50 91 PRO A O 1
ATOM 749 N N . SER A 1 92 ? 7.732 2.357 -1.826 1.00 79.50 92 SER A N 1
ATOM 750 C CA . SER A 1 92 ? 8.804 1.558 -2.429 1.00 79.50 92 SER A CA 1
ATOM 751 C C . SER A 1 92 ? 8.733 1.518 -3.958 1.00 79.50 92 SER A C 1
ATOM 753 O O . SER A 1 92 ? 9.760 1.630 -4.623 1.00 79.50 92 SER A O 1
ATOM 755 N N . GLU A 1 93 ? 7.532 1.404 -4.526 1.00 80.56 93 GLU A N 1
ATOM 756 C CA . GLU A 1 93 ? 7.309 1.356 -5.976 1.00 80.56 93 GLU A CA 1
ATOM 757 C C . GLU A 1 93 ? 7.606 2.716 -6.622 1.00 80.56 93 GLU A C 1
ATOM 759 O O . GLU A 1 93 ? 8.190 2.784 -7.709 1.00 80.56 93 GLU A O 1
ATOM 764 N N . LEU A 1 94 ? 7.277 3.807 -5.922 1.00 85.31 94 LEU A N 1
ATOM 765 C CA . LEU A 1 94 ? 7.614 5.164 -6.345 1.00 85.31 94 LEU A CA 1
ATOM 766 C C . LEU A 1 94 ? 9.134 5.355 -6.452 1.00 85.31 94 LEU A C 1
ATOM 768 O O . LEU A 1 94 ? 9.624 5.840 -7.473 1.00 85.31 94 LEU A O 1
ATOM 772 N N . VAL A 1 95 ? 9.891 4.924 -5.436 1.00 87.75 95 VAL A N 1
ATOM 773 C CA . VAL A 1 95 ? 11.362 5.015 -5.439 1.00 87.75 95 VAL A CA 1
ATOM 774 C C . VAL A 1 95 ? 11.957 4.236 -6.613 1.00 87.75 95 VAL A C 1
ATOM 776 O O . VAL A 1 95 ? 12.796 4.771 -7.338 1.00 87.75 95 VAL A O 1
ATOM 779 N N . VAL A 1 96 ? 11.503 3.002 -6.854 1.00 87.12 96 VAL A N 1
ATOM 780 C CA . VAL A 1 96 ? 12.001 2.188 -7.975 1.00 87.12 96 VAL A CA 1
ATOM 781 C C . VAL A 1 96 ? 11.671 2.834 -9.324 1.00 87.12 96 VAL A C 1
ATOM 783 O O . VAL A 1 96 ? 12.529 2.875 -10.204 1.00 87.12 96 VAL A O 1
ATOM 786 N N . THR A 1 97 ? 10.476 3.407 -9.478 1.00 87.25 97 THR A N 1
ATOM 787 C CA . THR A 1 97 ? 10.067 4.095 -10.714 1.00 87.25 97 THR A CA 1
ATOM 788 C C . THR A 1 97 ? 10.957 5.304 -11.014 1.00 87.25 97 THR A C 1
ATOM 790 O O . THR A 1 97 ? 11.414 5.474 -12.147 1.00 87.25 97 THR A O 1
ATOM 793 N N . ILE A 1 98 ? 11.271 6.115 -9.998 1.00 89.94 98 ILE A N 1
ATOM 794 C CA . ILE A 1 98 ? 12.175 7.269 -10.133 1.00 89.94 98 ILE A CA 1
ATOM 795 C C . ILE A 1 98 ? 13.591 6.813 -10.515 1.00 89.94 98 ILE A C 1
ATOM 797 O O . ILE A 1 98 ? 14.216 7.404 -11.398 1.00 89.94 98 ILE A O 1
ATOM 801 N N . LEU A 1 99 ? 14.091 5.735 -9.903 1.00 91.38 99 LEU A N 1
ATOM 802 C CA . LEU A 1 99 ? 15.405 5.173 -10.229 1.00 91.38 99 LEU A CA 1
ATOM 803 C C . LEU A 1 99 ? 15.470 4.648 -11.668 1.00 91.38 99 LEU A C 1
ATOM 805 O O . LEU A 1 99 ? 16.436 4.932 -12.376 1.00 91.38 99 LEU A O 1
ATOM 809 N N . ILE A 1 100 ? 14.439 3.924 -12.115 1.00 90.44 100 ILE A N 1
ATOM 810 C CA . ILE A 1 100 ? 14.335 3.432 -13.496 1.00 90.44 100 ILE A CA 1
ATOM 811 C C . ILE A 1 100 ? 14.346 4.604 -14.480 1.00 90.44 100 ILE A C 1
ATOM 813 O O . ILE A 1 100 ? 15.077 4.548 -15.466 1.00 90.44 100 ILE A O 1
ATOM 817 N N . SER A 1 101 ? 13.585 5.667 -14.197 1.00 90.38 101 SER A N 1
ATOM 818 C CA . SER A 1 101 ? 13.550 6.877 -15.027 1.00 90.38 101 SER A CA 1
ATOM 819 C C . SER A 1 101 ? 14.944 7.493 -15.191 1.00 90.38 101 SER A C 1
ATOM 821 O O . SER A 1 101 ? 15.393 7.729 -16.311 1.00 90.38 101 SER A O 1
ATOM 823 N N . ASN A 1 102 ? 15.679 7.659 -14.087 1.00 90.44 102 ASN A N 1
ATOM 824 C CA . ASN A 1 102 ? 17.023 8.239 -14.110 1.00 90.44 102 ASN A CA 1
ATOM 825 C C . ASN A 1 102 ? 18.016 7.379 -14.919 1.00 90.44 102 ASN A C 1
ATOM 827 O O . ASN A 1 102 ? 18.739 7.874 -15.780 1.00 90.44 102 ASN A O 1
ATOM 831 N N . ILE A 1 103 ? 18.003 6.062 -14.703 1.00 90.25 103 ILE A N 1
ATOM 832 C CA . ILE A 1 103 ? 18.882 5.120 -15.413 1.00 90.25 103 ILE A CA 1
ATOM 833 C C . ILE A 1 103 ? 18.547 5.053 -16.909 1.00 90.25 103 ILE A C 1
ATOM 835 O O . ILE A 1 103 ? 19.446 4.915 -17.739 1.00 90.25 103 ILE A O 1
ATOM 839 N N . ALA A 1 104 ? 17.265 5.141 -17.265 1.00 89.06 104 ALA A N 1
ATOM 840 C CA . ALA A 1 104 ? 16.815 5.079 -18.649 1.00 89.06 104 ALA A CA 1
ATOM 841 C C . ALA A 1 104 ? 17.264 6.289 -19.481 1.00 89.06 104 ALA A C 1
ATOM 843 O O . ALA A 1 104 ? 17.492 6.136 -20.682 1.00 89.06 104 ALA A O 1
ATOM 844 N N . SER A 1 105 ? 17.431 7.461 -18.862 1.00 87.94 105 SER A N 1
ATOM 845 C CA . SER A 1 105 ? 17.864 8.683 -19.553 1.00 87.94 105 SER A CA 1
ATOM 846 C C . SER A 1 105 ? 19.320 8.619 -20.025 1.00 87.94 105 SER A C 1
ATOM 848 O O . SER A 1 105 ? 19.623 9.052 -21.136 1.00 87.94 105 SER A O 1
ATOM 850 N N . VAL A 1 106 ? 20.217 7.987 -19.260 1.00 87.62 106 VAL A N 1
ATOM 851 C CA . VAL A 1 106 ? 21.662 7.909 -19.564 1.00 87.62 106 VAL A CA 1
ATOM 852 C C . VAL A 1 106 ? 21.983 7.375 -20.979 1.00 87.62 106 VAL A C 1
ATOM 854 O O . VAL A 1 106 ? 22.678 8.062 -21.731 1.00 87.62 106 VAL A O 1
ATOM 857 N N . PRO A 1 107 ? 21.497 6.193 -21.419 1.00 84.94 107 PRO A N 1
ATOM 858 C CA . PRO A 1 107 ? 21.779 5.669 -22.765 1.00 84.94 107 PRO A CA 1
ATOM 859 C C . PRO A 1 107 ? 21.061 6.417 -23.906 1.00 84.94 107 PRO A C 1
ATOM 861 O O . PRO A 1 107 ? 21.380 6.176 -25.081 1.00 84.94 107 PRO A O 1
ATOM 864 N N . VAL A 1 108 ? 20.067 7.255 -23.580 1.00 85.44 108 VAL A N 1
ATOM 865 C CA . VAL A 1 108 ? 19.347 8.116 -24.534 1.00 85.44 108 VAL A CA 1
ATOM 866 C C . VAL A 1 108 ? 20.118 9.415 -24.762 1.00 85.44 108 VAL A C 1
ATOM 868 O O . VAL A 1 108 ? 20.239 9.847 -25.908 1.00 85.44 108 VAL A O 1
ATOM 871 N N . GLU A 1 109 ? 20.673 10.000 -23.699 1.00 84.81 109 GLU A N 1
ATOM 872 C CA . GLU A 1 109 ? 21.492 11.214 -23.754 1.00 84.81 109 GLU A CA 1
ATOM 873 C C . GLU A 1 109 ? 22.840 10.960 -24.437 1.00 84.81 109 GLU A C 1
ATOM 875 O O . GLU A 1 109 ? 23.227 11.697 -25.350 1.00 84.81 109 GLU A O 1
ATOM 880 N N . ASP A 1 110 ? 23.534 9.884 -24.056 1.00 83.50 110 ASP A N 1
ATOM 881 C CA . ASP A 1 110 ? 24.830 9.542 -24.630 1.00 83.50 110 ASP A CA 1
ATOM 882 C C . ASP A 1 110 ? 24.738 8.385 -25.638 1.00 83.50 110 ASP A C 1
ATOM 884 O O . ASP A 1 110 ? 24.791 7.195 -25.315 1.00 83.50 110 ASP A O 1
ATOM 888 N N . SER A 1 111 ? 24.676 8.751 -26.922 1.00 76.31 111 SER A N 1
ATOM 889 C CA . SER A 1 111 ? 24.680 7.786 -28.032 1.00 76.31 111 SER A CA 1
ATOM 890 C C . SER A 1 111 ? 25.965 6.942 -28.141 1.00 76.31 111 SER A C 1
ATOM 892 O O . SER A 1 111 ? 25.952 5.911 -28.823 1.00 76.31 111 SER A O 1
ATOM 894 N N . SER A 1 112 ? 27.062 7.351 -27.491 1.00 80.56 112 SER A N 1
ATOM 895 C CA . SER A 1 112 ? 28.338 6.626 -27.495 1.00 80.56 112 SER A CA 1
ATOM 896 C C . SER A 1 112 ? 28.378 5.476 -26.485 1.00 80.56 112 SER A C 1
ATOM 898 O O . SER A 1 112 ? 29.102 4.502 -26.695 1.00 80.56 112 SER A O 1
ATOM 900 N N . MET A 1 113 ? 27.532 5.533 -25.455 1.00 79.25 113 MET A N 1
ATOM 901 C CA . MET A 1 113 ? 27.377 4.463 -24.476 1.00 79.25 113 MET A CA 1
ATOM 902 C C . MET A 1 113 ? 26.585 3.280 -25.069 1.00 79.25 113 MET A C 1
ATOM 904 O O . MET A 1 113 ? 25.602 3.485 -25.802 1.00 79.25 113 MET A O 1
ATOM 908 N N . PRO A 1 114 ? 26.963 2.026 -24.751 1.00 84.94 114 PRO A N 1
ATOM 909 C CA . PRO A 1 114 ? 26.167 0.849 -25.089 1.00 84.94 114 PRO A CA 1
ATOM 910 C C . PRO A 1 114 ? 24.804 0.875 -24.385 1.00 84.94 114 PRO A C 1
ATOM 912 O O . PRO A 1 114 ? 24.730 1.126 -23.185 1.00 84.94 114 PRO A O 1
ATOM 915 N N . MET A 1 115 ? 23.725 0.506 -25.088 1.00 83.88 115 MET A N 1
ATOM 916 C CA . MET A 1 115 ? 22.381 0.408 -24.485 1.00 83.88 115 MET A CA 1
ATOM 917 C C . MET A 1 115 ? 22.311 -0.568 -23.305 1.00 83.88 115 MET A C 1
ATOM 919 O O . MET A 1 115 ? 21.475 -0.407 -22.417 1.00 83.88 115 MET A O 1
ATOM 923 N N . LEU A 1 116 ? 23.198 -1.568 -23.286 1.00 85.31 116 LEU A N 1
ATOM 924 C CA . LEU A 1 116 ? 23.296 -2.546 -22.206 1.00 85.31 116 LEU A CA 1
ATOM 925 C C . LEU A 1 116 ? 23.501 -1.880 -20.836 1.00 85.31 116 LEU A C 1
ATOM 927 O O . LEU A 1 116 ? 22.985 -2.392 -19.846 1.00 85.31 116 LEU A O 1
ATOM 931 N N . MET A 1 117 ? 24.169 -0.718 -20.794 1.00 84.62 117 MET A N 1
ATOM 932 C CA . MET A 1 117 ? 24.392 0.046 -19.561 1.00 84.62 117 MET A CA 1
ATOM 933 C C . MET A 1 117 ? 23.095 0.570 -18.931 1.00 84.62 117 MET A C 1
ATOM 935 O O . MET A 1 117 ? 23.057 0.755 -17.722 1.00 84.62 117 MET A O 1
ATOM 939 N N . GLY A 1 118 ? 22.029 0.776 -19.713 1.00 85.38 118 GLY A N 1
ATOM 940 C CA . GLY A 1 118 ? 20.709 1.136 -19.179 1.00 85.38 118 GLY A CA 1
ATOM 941 C C . GLY A 1 118 ? 19.795 -0.070 -18.977 1.00 85.38 118 GLY A C 1
ATOM 942 O O . GLY A 1 118 ? 19.093 -0.163 -17.975 1.00 85.38 118 GLY A O 1
ATOM 943 N N . VAL A 1 119 ? 19.825 -1.038 -19.898 1.00 87.88 119 VAL A N 1
ATOM 944 C CA . VAL A 1 119 ? 18.922 -2.202 -19.851 1.00 87.88 119 VAL A CA 1
ATOM 945 C C . VAL A 1 119 ? 19.234 -3.126 -18.671 1.00 87.88 119 VAL A C 1
ATOM 947 O O . VAL A 1 119 ? 18.311 -3.574 -17.991 1.00 87.88 119 VAL A O 1
ATOM 950 N N . VAL A 1 120 ? 20.515 -3.403 -18.398 1.00 89.88 120 VAL A N 1
ATOM 951 C CA . VAL A 1 120 ? 20.912 -4.333 -17.326 1.00 89.88 120 VAL A CA 1
ATOM 952 C C . VAL A 1 120 ? 20.476 -3.831 -15.943 1.00 89.88 120 VAL A C 1
ATOM 954 O O . VAL A 1 120 ? 19.840 -4.609 -15.223 1.00 89.88 120 VAL A O 1
ATOM 957 N N . PRO A 1 121 ? 20.719 -2.564 -15.550 1.00 89.62 121 PRO A N 1
ATOM 958 C CA . PRO A 1 121 ? 20.254 -2.079 -14.253 1.00 89.62 121 PRO A CA 1
ATOM 959 C C . PRO A 1 121 ? 18.725 -2.016 -14.139 1.00 89.62 121 PRO A C 1
ATOM 961 O O . PRO A 1 121 ? 18.204 -2.369 -13.085 1.00 89.62 121 PRO A O 1
ATOM 964 N N . ILE A 1 122 ? 17.994 -1.657 -15.206 1.00 90.06 122 ILE A N 1
ATOM 965 C CA . ILE A 1 122 ? 16.516 -1.656 -15.194 1.00 90.06 122 ILE A CA 1
ATOM 966 C C . ILE A 1 122 ? 15.983 -3.063 -14.906 1.00 90.06 122 ILE A C 1
ATOM 968 O O . ILE A 1 122 ? 15.193 -3.246 -13.982 1.00 90.06 122 ILE A O 1
ATOM 972 N N . ILE A 1 123 ? 16.456 -4.073 -15.644 1.00 89.50 123 ILE A N 1
ATOM 973 C CA . ILE A 1 123 ? 16.043 -5.467 -15.422 1.00 89.50 123 ILE A CA 1
ATOM 974 C C . ILE A 1 123 ? 16.425 -5.921 -14.009 1.00 89.50 123 ILE A C 1
ATOM 976 O O . ILE A 1 123 ? 15.635 -6.593 -13.346 1.00 89.50 123 ILE A O 1
ATOM 980 N N . THR A 1 124 ? 17.608 -5.534 -13.526 1.00 90.69 124 THR A N 1
ATOM 981 C CA . THR A 1 124 ? 18.077 -5.888 -12.178 1.00 90.69 124 THR A CA 1
ATOM 982 C C . THR A 1 124 ? 17.172 -5.303 -11.095 1.00 90.69 124 THR A C 1
ATOM 984 O O . THR A 1 124 ? 16.771 -6.034 -10.191 1.00 90.69 124 THR A O 1
ATOM 987 N N . LEU A 1 125 ? 16.795 -4.025 -11.201 1.00 90.12 125 LEU A N 1
ATOM 988 C CA . LEU A 1 125 ? 15.879 -3.370 -10.261 1.00 90.12 125 LEU A CA 1
ATOM 989 C C . LEU A 1 125 ? 14.510 -4.052 -10.229 1.00 90.12 125 LEU A C 1
ATOM 991 O O . LEU A 1 125 ? 13.987 -4.327 -9.154 1.00 90.12 125 LEU A O 1
ATOM 995 N N . VAL A 1 126 ? 13.964 -4.391 -11.396 1.00 86.88 126 VAL A N 1
ATOM 996 C CA . VAL A 1 126 ? 12.672 -5.085 -11.508 1.00 86.88 126 VAL A CA 1
ATOM 997 C C . VAL A 1 126 ? 12.753 -6.487 -10.909 1.00 86.88 126 VAL A C 1
ATOM 999 O O . VAL A 1 126 ? 11.860 -6.905 -10.178 1.00 86.88 126 VAL A O 1
ATOM 1002 N N . CYS A 1 127 ? 13.845 -7.216 -11.158 1.00 89.50 127 CYS A N 1
ATOM 1003 C CA . CYS A 1 127 ? 14.063 -8.524 -10.543 1.00 89.50 127 CYS A CA 1
ATOM 1004 C C . CYS A 1 127 ? 14.142 -8.414 -9.017 1.00 89.50 127 CYS A C 1
ATOM 1006 O O . CYS A 1 127 ? 13.526 -9.216 -8.319 1.00 89.50 127 CYS A O 1
ATOM 1008 N N . LEU A 1 128 ? 14.875 -7.428 -8.496 1.00 89.75 128 LEU A N 1
ATOM 1009 C CA . LEU A 1 128 ? 14.978 -7.188 -7.058 1.00 89.75 128 LEU A CA 1
ATOM 1010 C C . LEU A 1 128 ? 13.621 -6.852 -6.442 1.00 89.75 128 LEU A C 1
ATOM 1012 O O . LEU A 1 128 ? 13.295 -7.402 -5.395 1.00 89.75 128 LEU A O 1
ATOM 1016 N N . ASP A 1 129 ? 12.816 -6.022 -7.101 1.00 86.56 129 ASP A N 1
ATOM 1017 C CA . ASP A 1 129 ? 11.474 -5.670 -6.637 1.00 86.56 129 ASP A CA 1
ATOM 1018 C C . ASP A 1 129 ? 10.553 -6.901 -6.554 1.00 86.56 129 ASP A C 1
ATOM 1020 O O . ASP A 1 129 ? 9.957 -7.179 -5.510 1.00 86.56 129 ASP A O 1
ATOM 1024 N N . VAL A 1 130 ? 10.541 -7.737 -7.598 1.00 86.12 130 VAL A N 1
ATOM 1025 C CA . VAL A 1 130 ? 9.776 -8.996 -7.610 1.00 86.12 130 VAL A CA 1
ATOM 1026 C C . VAL A 1 130 ? 10.242 -9.947 -6.501 1.00 86.12 130 VAL A C 1
ATOM 1028 O O . VAL A 1 130 ? 9.421 -10.577 -5.828 1.00 86.12 130 VAL A O 1
ATOM 1031 N N . ILE A 1 131 ? 11.555 -10.047 -6.271 1.00 89.25 131 ILE A N 1
ATOM 1032 C CA . ILE A 1 131 ? 12.117 -10.863 -5.187 1.00 89.25 131 ILE A CA 1
ATOM 1033 C C . ILE A 1 131 ? 11.683 -10.315 -3.830 1.00 89.25 131 ILE A C 1
ATOM 1035 O O . ILE A 1 131 ? 11.230 -11.081 -2.981 1.00 89.25 131 ILE A O 1
ATOM 1039 N N . MET A 1 132 ? 11.778 -9.003 -3.627 1.00 86.56 132 MET A N 1
ATOM 1040 C CA . MET A 1 132 ? 11.352 -8.341 -2.397 1.00 86.56 132 MET A CA 1
ATOM 1041 C C . MET A 1 132 ? 9.865 -8.574 -2.130 1.00 86.56 132 MET A C 1
ATOM 1043 O O . MET A 1 132 ? 9.500 -8.937 -1.011 1.00 86.56 132 MET A O 1
ATOM 1047 N N . SER A 1 133 ? 9.020 -8.477 -3.156 1.00 84.31 133 SER A N 1
ATOM 1048 C CA . SER A 1 133 ? 7.592 -8.796 -3.074 1.00 84.31 133 SER A CA 1
ATOM 1049 C C . SER A 1 133 ? 7.349 -10.248 -2.637 1.00 84.31 133 SER A C 1
ATOM 1051 O O . SER A 1 133 ? 6.604 -10.507 -1.685 1.00 84.31 133 SER A O 1
ATOM 1053 N N . ALA A 1 134 ? 8.064 -11.210 -3.231 1.00 86.00 134 ALA A N 1
ATOM 1054 C CA . ALA A 1 134 ? 7.980 -12.618 -2.841 1.00 86.00 134 ALA A CA 1
ATOM 1055 C C . ALA A 1 134 ? 8.466 -12.870 -1.399 1.00 86.00 134 ALA A C 1
ATOM 1057 O O . ALA A 1 134 ? 7.867 -13.659 -0.660 1.00 86.00 134 ALA A O 1
ATOM 1058 N N . VAL A 1 135 ? 9.529 -12.184 -0.966 1.00 88.00 135 VAL A N 1
ATOM 1059 C CA . VAL A 1 135 ? 10.041 -12.253 0.411 1.00 88.00 135 VAL A CA 1
ATOM 1060 C C . VAL A 1 135 ? 9.019 -11.673 1.391 1.00 88.00 135 VAL A C 1
ATOM 1062 O O . VAL A 1 135 ? 8.741 -12.301 2.414 1.00 88.00 135 VAL A O 1
ATOM 1065 N N . MET A 1 136 ? 8.401 -10.533 1.077 1.00 84.06 136 MET A N 1
ATOM 1066 C CA . MET A 1 136 ? 7.348 -9.932 1.903 1.00 84.06 136 MET A CA 1
ATOM 1067 C C . MET A 1 136 ? 6.124 -10.844 2.037 1.00 84.06 136 MET A C 1
ATOM 1069 O O . MET A 1 136 ? 5.550 -10.933 3.123 1.00 84.06 136 MET A O 1
ATOM 1073 N N . LEU A 1 137 ? 5.758 -11.570 0.976 1.00 82.00 137 LEU A N 1
ATOM 1074 C CA . LEU A 1 137 ? 4.669 -12.548 1.021 1.00 82.00 137 LEU A CA 1
ATOM 1075 C C . LEU A 1 137 ? 5.001 -13.733 1.942 1.00 82.00 137 LEU A C 1
ATOM 1077 O O . LEU A 1 137 ? 4.149 -14.200 2.696 1.00 82.00 137 LEU A O 1
ATOM 1081 N N . LYS A 1 138 ? 6.252 -14.203 1.923 1.00 83.62 138 LYS A N 1
ATOM 1082 C CA . LYS A 1 138 ? 6.697 -15.335 2.748 1.00 83.62 138 LYS A CA 1
ATOM 1083 C C . LYS A 1 138 ? 6.927 -14.958 4.217 1.00 83.62 138 LYS A C 1
ATOM 1085 O O . LYS A 1 138 ? 6.721 -15.790 5.106 1.00 83.62 138 LYS A O 1
ATOM 1090 N N . TYR A 1 139 ? 7.346 -13.721 4.490 1.00 83.88 139 TYR A N 1
ATOM 1091 C CA . TYR A 1 139 ? 7.739 -13.255 5.823 1.00 83.88 139 TYR A CA 1
ATOM 1092 C C . TYR A 1 139 ? 6.922 -12.027 6.276 1.00 83.88 139 TYR A C 1
ATOM 1094 O O . TYR A 1 139 ? 7.347 -10.887 6.079 1.00 83.88 139 TYR A O 1
ATOM 1102 N N . PRO A 1 140 ? 5.804 -12.226 7.006 1.00 80.31 140 PRO A N 1
ATOM 1103 C CA . PRO A 1 140 ? 4.946 -11.136 7.488 1.00 80.31 140 PRO A CA 1
ATOM 1104 C C . PRO A 1 140 ? 5.651 -10.093 8.367 1.00 80.31 140 PRO A C 1
ATOM 1106 O O . PRO A 1 140 ? 5.290 -8.920 8.342 1.00 80.31 140 PRO A O 1
ATOM 1109 N N . LYS A 1 141 ? 6.681 -10.494 9.129 1.00 82.56 141 LYS A N 1
ATOM 1110 C CA . LYS A 1 141 ? 7.492 -9.558 9.929 1.00 82.56 141 LYS A CA 1
ATOM 1111 C C . LYS A 1 141 ? 8.293 -8.601 9.042 1.00 82.56 141 LYS A C 1
ATOM 1113 O O . LYS A 1 141 ? 8.357 -7.414 9.335 1.00 82.56 141 LYS A O 1
ATOM 1118 N N . PHE A 1 142 ? 8.854 -9.111 7.945 1.00 84.31 142 PHE A N 1
ATOM 1119 C CA . PHE A 1 142 ? 9.574 -8.299 6.967 1.00 84.31 142 PHE A CA 1
ATOM 1120 C C . PHE A 1 142 ? 8.620 -7.366 6.216 1.00 84.31 142 PHE A C 1
ATOM 1122 O O . PHE A 1 142 ? 8.912 -6.186 6.059 1.00 84.31 142 PHE A O 1
ATOM 1129 N N . ARG A 1 143 ? 7.424 -7.859 5.862 1.00 82.94 143 ARG A N 1
ATOM 1130 C CA . ARG A 1 143 ? 6.342 -7.024 5.324 1.00 82.94 143 ARG A CA 1
ATOM 1131 C C . ARG A 1 143 ? 5.980 -5.873 6.268 1.00 82.94 143 ARG A C 1
ATOM 1133 O O . ARG A 1 143 ? 5.859 -4.747 5.807 1.00 82.94 143 ARG A O 1
ATOM 1140 N N . ARG A 1 144 ? 5.846 -6.133 7.575 1.00 82.12 144 ARG A N 1
ATOM 1141 C CA . ARG A 1 144 ? 5.542 -5.097 8.580 1.00 82.12 144 ARG A CA 1
ATOM 1142 C C . ARG A 1 144 ? 6.674 -4.070 8.721 1.00 82.12 144 ARG A C 1
ATOM 1144 O O . ARG A 1 144 ? 6.389 -2.916 8.999 1.00 82.12 144 ARG A O 1
ATOM 1151 N N . LEU A 1 145 ? 7.931 -4.470 8.518 1.00 84.75 145 LEU A N 1
ATOM 1152 C CA . LEU A 1 145 ? 9.076 -3.553 8.532 1.00 84.75 145 LEU A CA 1
ATOM 1153 C C . LEU A 1 145 ? 9.120 -2.655 7.286 1.00 84.75 145 LEU A C 1
ATOM 1155 O O . LEU A 1 145 ? 9.406 -1.472 7.414 1.00 84.75 145 LEU A O 1
ATOM 1159 N N . MET A 1 146 ? 8.843 -3.214 6.104 1.00 82.75 146 MET A N 1
ATOM 1160 C CA . MET A 1 146 ? 8.958 -2.497 4.826 1.00 82.75 146 MET A CA 1
ATOM 1161 C C . MET A 1 146 ? 7.716 -1.668 4.473 1.00 82.75 146 MET A C 1
ATOM 1163 O O . MET A 1 146 ? 7.847 -0.541 4.016 1.00 82.75 146 MET A O 1
ATOM 1167 N N . ILE A 1 147 ? 6.517 -2.226 4.674 1.00 78.19 147 ILE A N 1
ATOM 1168 C CA . ILE A 1 147 ? 5.231 -1.613 4.287 1.00 78.19 147 ILE A CA 1
ATOM 1169 C C . ILE A 1 147 ? 4.509 -1.016 5.508 1.00 78.19 147 ILE A C 1
ATOM 1171 O O . ILE A 1 147 ? 3.630 -0.176 5.366 1.00 78.19 147 ILE A O 1
ATOM 1175 N N . GLY A 1 148 ? 4.866 -1.428 6.726 1.00 81.56 148 GLY A N 1
ATOM 1176 C CA . GLY A 1 148 ? 4.133 -1.048 7.931 1.00 81.56 148 GLY A CA 1
ATOM 1177 C C . GLY A 1 148 ? 2.898 -1.918 8.182 1.00 81.56 148 GLY A C 1
ATOM 1178 O O . GLY A 1 148 ? 2.703 -2.984 7.587 1.00 81.56 148 GLY A O 1
ATOM 1179 N N . SER A 1 149 ? 2.066 -1.473 9.118 1.00 80.56 149 SER A N 1
ATOM 1180 C CA . SER A 1 149 ? 0.758 -2.056 9.423 1.00 80.56 149 SER A CA 1
ATOM 1181 C C . SER A 1 149 ? -0.261 -0.933 9.573 1.00 80.56 149 SER A C 1
ATOM 1183 O O . SER A 1 149 ? 0.103 0.081 10.174 1.00 80.56 149 SER A O 1
ATOM 1185 N N . PRO A 1 150 ? -1.509 -1.120 9.113 1.00 85.38 150 PRO A N 1
ATOM 1186 C CA . PRO A 1 150 ? -2.559 -0.144 9.359 1.00 85.38 150 PRO A CA 1
ATOM 1187 C C . PRO A 1 150 ? -2.769 0.042 10.866 1.00 85.38 150 PRO A C 1
ATOM 1189 O O . PRO A 1 150 ? -2.541 -0.884 11.658 1.00 85.38 150 PRO A O 1
ATOM 1192 N N . ARG A 1 151 ? -3.159 1.249 11.273 1.00 86.19 151 ARG A N 1
ATOM 1193 C CA . ARG A 1 151 ? -3.327 1.622 12.683 1.00 86.19 151 ARG A CA 1
ATOM 1194 C C . ARG A 1 151 ? -4.631 2.378 12.884 1.00 86.19 151 ARG A C 1
ATOM 1196 O O . ARG A 1 151 ? -4.932 3.308 12.146 1.00 86.19 151 ARG A O 1
ATOM 1203 N N . VAL A 1 152 ? -5.371 1.994 13.918 1.00 87.25 152 VAL A N 1
ATOM 1204 C CA . VAL A 1 152 ? -6.560 2.725 14.362 1.00 87.25 152 VAL A CA 1
ATOM 1205 C C . VAL A 1 152 ? -6.105 3.976 15.111 1.00 87.25 152 VAL A C 1
ATOM 1207 O O . VAL A 1 152 ? -5.295 3.879 16.034 1.00 87.25 152 VAL A O 1
ATOM 1210 N N . ILE A 1 153 ? -6.609 5.140 14.703 1.00 91.50 153 ILE A N 1
ATOM 1211 C CA . ILE A 1 153 ? -6.296 6.438 15.327 1.00 91.50 153 ILE A CA 1
ATOM 1212 C C . ILE A 1 153 ? -7.496 7.067 16.034 1.00 91.50 153 ILE A C 1
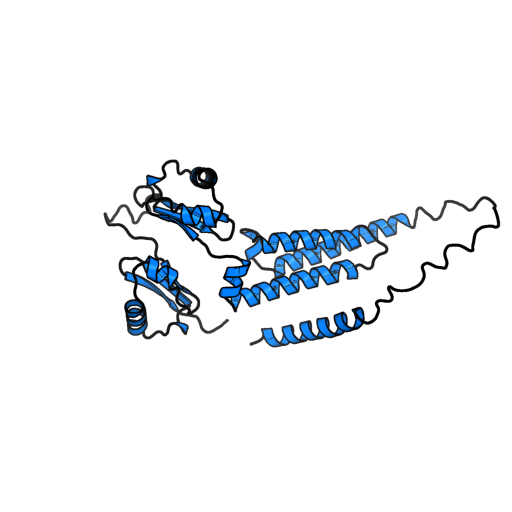ATOM 1214 O O . ILE A 1 153 ? -7.315 7.965 16.853 1.00 91.50 153 ILE A O 1
ATOM 1218 N N . MET A 1 154 ? -8.710 6.594 15.755 1.00 88.88 154 MET A N 1
ATOM 1219 C CA . MET A 1 154 ? -9.928 7.043 16.420 1.00 88.88 154 MET A CA 1
ATOM 1220 C C . MET A 1 154 ? -10.913 5.886 16.538 1.00 88.88 154 MET A C 1
ATOM 1222 O O . MET A 1 154 ? -11.055 5.099 15.601 1.00 88.88 154 MET A O 1
ATOM 1226 N N . SER A 1 155 ? -11.585 5.809 17.683 1.00 84.88 155 SER A N 1
ATOM 1227 C CA . SER A 1 155 ? -12.600 4.804 17.999 1.00 84.88 155 SER A CA 1
ATOM 1228 C C . SER A 1 155 ? -13.762 5.491 18.702 1.00 84.88 155 SER A C 1
ATOM 1230 O O . SER A 1 155 ? -13.545 6.202 19.678 1.00 84.88 155 SER A O 1
ATOM 1232 N N . GLU A 1 156 ? -14.981 5.287 18.216 1.00 83.38 156 GLU A N 1
ATOM 1233 C CA . GLU A 1 156 ? -16.235 5.778 18.805 1.00 83.38 156 GLU A CA 1
ATOM 1234 C C . GLU A 1 156 ? -16.268 7.304 19.046 1.00 83.38 156 GLU A C 1
ATOM 1236 O O . GLU A 1 156 ? -16.884 7.792 19.992 1.00 83.38 156 GLU A O 1
ATOM 1241 N N . GLY A 1 157 ? -15.605 8.079 18.182 1.00 81.88 157 GLY A N 1
ATOM 1242 C CA . GLY A 1 157 ? -15.457 9.535 18.318 1.00 81.88 157 GLY A CA 1
ATOM 1243 C C . GLY A 1 157 ? -14.357 9.977 19.295 1.00 81.88 157 GLY A C 1
ATOM 1244 O O . GLY A 1 157 ? -14.170 11.173 19.509 1.00 81.88 157 GLY A O 1
ATOM 1245 N N . VAL A 1 158 ? -13.599 9.041 19.879 1.00 87.25 158 VAL A N 1
ATOM 1246 C CA . VAL A 1 158 ? -12.469 9.324 20.774 1.00 87.25 158 VAL A CA 1
ATOM 1247 C C . VAL A 1 158 ? -11.145 9.196 20.024 1.00 87.25 158 VAL A C 1
ATOM 1249 O O . VAL A 1 158 ? -10.779 8.125 19.532 1.00 87.25 158 VAL A O 1
ATOM 1252 N N . ILE A 1 159 ? -10.394 10.298 19.974 1.00 91.44 159 ILE A N 1
ATOM 1253 C CA . ILE A 1 159 ? -9.088 10.367 19.311 1.00 91.44 159 ILE A CA 1
ATOM 1254 C C . ILE A 1 159 ? -8.004 9.683 20.156 1.00 91.44 159 ILE A C 1
ATOM 1256 O O . ILE A 1 159 ? -7.729 10.061 21.298 1.00 91.44 159 ILE A O 1
ATOM 1260 N N . MET A 1 160 ? -7.290 8.734 19.552 1.00 89.75 160 MET A N 1
ATOM 1261 C CA . MET A 1 160 ? -6.144 8.050 20.148 1.00 89.75 160 MET A CA 1
ATOM 1262 C C . MET A 1 160 ? -4.856 8.863 19.942 1.00 89.75 160 MET A C 1
ATOM 1264 O O . MET A 1 160 ? -3.994 8.516 19.132 1.00 89.75 160 MET A O 1
ATOM 1268 N N . GLN A 1 161 ? -4.680 9.931 20.727 1.00 91.50 161 GLN A N 1
ATOM 1269 C CA . GLN A 1 161 ? -3.561 10.886 20.591 1.00 91.50 161 GLN A CA 1
ATOM 1270 C C . GLN A 1 161 ? -2.167 10.227 20.568 1.00 91.50 161 GLN A C 1
ATOM 1272 O O . GLN A 1 161 ? -1.255 10.678 19.873 1.00 91.50 161 GLN A O 1
ATOM 1277 N N . LYS A 1 162 ? -1.986 9.129 21.314 1.00 91.00 162 LYS A N 1
ATOM 1278 C CA . LYS A 1 162 ? -0.726 8.369 21.341 1.00 91.00 162 LYS A CA 1
ATOM 1279 C C . LYS A 1 162 ? -0.390 7.753 19.981 1.00 91.00 162 LYS A C 1
ATOM 1281 O O . LYS A 1 162 ? 0.778 7.760 19.595 1.00 91.00 162 LYS A O 1
ATOM 1286 N N . GLU A 1 163 ? -1.386 7.222 19.276 1.00 88.44 163 GLU A N 1
ATOM 1287 C CA . GLU A 1 163 ? -1.197 6.610 17.959 1.00 88.44 163 GLU A CA 1
ATOM 1288 C C . GLU A 1 163 ? -0.990 7.682 16.886 1.00 88.44 163 GLU A C 1
ATOM 1290 O O . GLU A 1 163 ? -0.058 7.558 16.095 1.00 88.44 163 GLU A O 1
ATOM 1295 N N . MET A 1 164 ? -1.723 8.800 16.945 1.00 92.12 164 MET A N 1
ATOM 1296 C CA . MET A 1 164 ? -1.467 9.953 16.067 1.00 92.12 164 MET A CA 1
ATOM 1297 C C . MET A 1 164 ? -0.029 10.468 16.198 1.00 92.12 164 MET A C 1
ATOM 1299 O O . MET A 1 164 ? 0.670 10.623 15.198 1.00 92.12 164 MET A O 1
ATOM 1303 N N . LYS A 1 165 ? 0.476 10.622 17.431 1.00 92.19 165 LYS A N 1
ATOM 1304 C CA . LYS A 1 165 ? 1.865 11.047 17.674 1.00 92.19 165 LYS A CA 1
ATOM 1305 C C . LYS A 1 165 ? 2.895 10.048 17.137 1.00 92.19 165 LYS A C 1
ATOM 1307 O O . LYS A 1 165 ? 3.952 10.458 16.664 1.00 92.19 165 LYS A O 1
ATOM 1312 N N . ARG A 1 166 ? 2.611 8.742 17.206 1.00 90.06 166 ARG A N 1
ATOM 1313 C CA . ARG A 1 166 ? 3.482 7.692 16.642 1.00 90.06 166 ARG A CA 1
ATOM 1314 C C . ARG A 1 166 ? 3.528 7.744 15.120 1.00 90.06 166 ARG A C 1
ATOM 1316 O O . ARG A 1 166 ? 4.598 7.553 14.550 1.00 90.06 166 ARG A O 1
ATOM 1323 N N . LEU A 1 167 ? 2.387 8.011 14.494 1.00 89.38 167 LEU A N 1
ATOM 1324 C CA . LEU A 1 167 ? 2.244 8.120 13.043 1.00 89.38 167 LEU A CA 1
ATOM 1325 C C . LEU A 1 167 ? 2.626 9.506 12.505 1.00 89.38 167 LEU A C 1
ATOM 1327 O O . LEU A 1 167 ? 2.711 9.672 11.297 1.00 89.38 167 LEU A O 1
ATOM 1331 N N . ARG A 1 168 ? 2.906 10.470 13.395 1.00 93.12 168 ARG A N 1
ATOM 1332 C CA . ARG A 1 168 ? 3.200 11.876 13.075 1.00 93.12 168 ARG A CA 1
ATOM 1333 C C . ARG A 1 168 ? 2.045 12.602 12.373 1.00 93.12 168 ARG A C 1
ATOM 1335 O O . ARG A 1 168 ? 2.303 13.522 11.611 1.00 93.12 168 ARG A O 1
ATOM 1342 N N . TYR A 1 169 ? 0.806 12.217 12.679 1.00 93.00 169 TYR A N 1
ATOM 1343 C CA . TYR A 1 169 ? -0.385 12.959 12.262 1.00 93.00 169 TYR A CA 1
ATOM 1344 C C . TYR A 1 169 ? -0.688 14.066 13.261 1.00 93.00 169 TYR A C 1
ATOM 1346 O O . TYR A 1 169 ? -0.663 13.854 14.480 1.00 93.00 169 TYR A O 1
ATOM 1354 N N . THR A 1 170 ? -0.994 15.236 12.727 1.00 93.06 170 THR A N 1
ATOM 1355 C CA . THR A 1 170 ? -1.555 16.368 13.453 1.00 93.06 170 THR A CA 1
ATOM 1356 C C . THR A 1 170 ? -3.080 16.270 13.496 1.00 93.06 170 THR A C 1
ATOM 1358 O O . THR A 1 170 ? -3.692 15.419 12.849 1.00 93.06 170 THR A O 1
ATOM 1361 N N . VAL A 1 171 ? -3.709 17.120 14.309 1.00 92.25 171 VAL A N 1
ATOM 1362 C CA . VAL A 1 171 ? -5.175 17.234 14.323 1.00 92.25 171 VAL A CA 1
ATOM 1363 C C . VAL A 1 171 ? -5.679 17.788 12.990 1.00 92.25 171 VAL A C 1
ATOM 1365 O O . VAL A 1 171 ? -6.714 17.335 12.513 1.00 92.25 171 VAL A O 1
ATOM 1368 N N . ASP A 1 172 ? -4.920 18.690 12.365 1.00 93.50 172 ASP A N 1
ATOM 1369 C CA . ASP A 1 172 ? -5.274 19.288 11.078 1.00 93.50 172 ASP A CA 1
ATOM 1370 C C . ASP A 1 172 ? -5.325 18.229 9.968 1.00 93.50 172 ASP A C 1
ATOM 1372 O O . ASP A 1 172 ? -6.311 18.182 9.242 1.00 93.50 172 ASP A O 1
ATOM 1376 N N . ASP A 1 173 ? -4.358 17.300 9.923 1.00 93.50 173 ASP A N 1
ATOM 1377 C CA . ASP A 1 173 ? -4.360 16.183 8.958 1.00 93.50 173 ASP A CA 1
ATOM 1378 C C . ASP A 1 173 ? -5.607 15.289 9.109 1.00 93.50 173 ASP A C 1
ATOM 1380 O O . ASP A 1 173 ? -6.172 14.799 8.131 1.00 93.50 173 ASP A O 1
ATOM 1384 N N . LEU A 1 174 ? -6.046 15.052 10.353 1.00 92.94 174 LEU A N 1
ATOM 1385 C CA . LEU A 1 174 ? -7.247 14.262 10.633 1.00 92.94 174 LEU A CA 1
ATOM 1386 C C . LEU A 1 174 ? -8.511 14.989 10.163 1.00 92.94 174 LEU A C 1
ATOM 1388 O O . LEU A 1 174 ? -9.385 14.367 9.565 1.00 92.94 174 LEU A O 1
ATOM 1392 N N . VAL A 1 175 ? -8.609 16.288 10.446 1.00 93.38 175 VAL A N 1
ATOM 1393 C CA . VAL A 1 175 ? -9.755 17.124 10.066 1.00 93.38 175 VAL A CA 1
ATOM 1394 C C . VAL A 1 175 ? -9.823 17.302 8.548 1.00 93.38 175 VAL A C 1
ATOM 1396 O O . VAL A 1 175 ? -10.903 17.198 7.976 1.00 93.38 175 VAL A O 1
ATOM 1399 N N . GLU A 1 176 ? -8.686 17.504 7.881 1.00 94.19 176 GLU A N 1
ATOM 1400 C CA . GLU A 1 176 ? -8.601 17.562 6.420 1.00 94.19 176 GLU A CA 1
ATOM 1401 C C . GLU A 1 176 ? -9.106 16.261 5.790 1.00 94.19 176 GLU A C 1
ATOM 1403 O O . GLU A 1 176 ? -10.008 16.298 4.954 1.00 94.19 176 GLU A O 1
ATOM 1408 N N . ALA A 1 177 ? -8.632 15.109 6.270 1.00 93.56 177 ALA A N 1
ATOM 1409 C CA . ALA A 1 177 ? -9.098 13.813 5.785 1.00 93.56 177 ALA A CA 1
ATOM 1410 C C . ALA A 1 177 ? -10.597 13.576 6.065 1.00 93.56 177 ALA A C 1
ATOM 1412 O O . ALA A 1 177 ? -11.304 12.990 5.247 1.00 93.56 177 ALA A O 1
ATOM 1413 N N . MET A 1 178 ? -11.116 14.051 7.202 1.00 93.12 178 MET A N 1
ATOM 1414 C CA . MET A 1 178 ? -12.556 14.014 7.478 1.00 93.12 178 MET A CA 1
ATOM 1415 C C . MET A 1 178 ? -13.345 14.864 6.474 1.00 93.12 178 MET A C 1
ATOM 1417 O O . MET A 1 178 ? -14.398 14.431 6.001 1.00 93.12 178 MET A O 1
ATOM 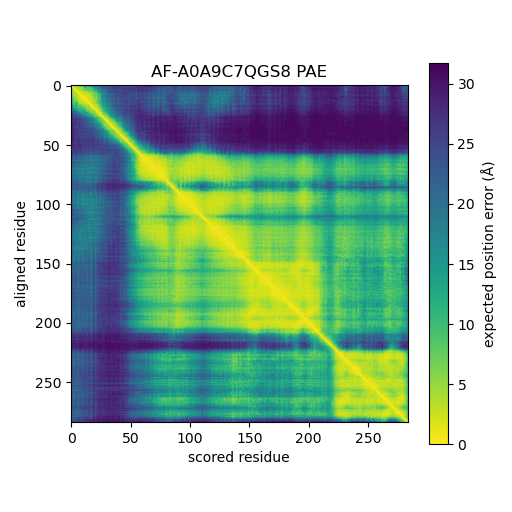1421 N N . HIS A 1 179 ? -12.839 16.044 6.112 1.00 93.31 179 HIS A N 1
ATOM 1422 C CA . HIS A 1 179 ? -13.472 16.915 5.124 1.00 93.31 179 HIS A CA 1
ATOM 1423 C C . HIS A 1 179 ? -13.464 16.314 3.714 1.00 93.31 179 HIS A C 1
ATOM 1425 O O . HIS A 1 179 ? -14.465 16.451 3.008 1.00 93.31 179 HIS A O 1
ATOM 1431 N N . GLU A 1 180 ? -12.395 15.613 3.316 1.00 92.88 180 GLU A N 1
ATOM 1432 C CA . GLU A 1 180 ? -12.349 14.869 2.045 1.00 92.88 180 GLU A CA 1
ATOM 1433 C C . GLU A 1 180 ? -13.503 13.853 1.934 1.00 92.88 180 GLU A C 1
ATOM 1435 O O . GLU A 1 180 ? -14.099 13.694 0.869 1.00 92.88 180 GLU A O 1
ATOM 1440 N N . GLU A 1 181 ? -13.883 13.234 3.054 1.00 89.25 181 GLU A N 1
ATOM 1441 C CA . GLU A 1 181 ? -14.967 12.241 3.178 1.00 89.25 181 GLU A CA 1
ATOM 1442 C C . GLU A 1 181 ? -16.326 12.866 3.581 1.00 89.25 181 GLU A C 1
ATOM 1444 O O . GLU A 1 181 ? -17.278 12.173 3.975 1.00 89.25 181 GLU A O 1
ATOM 1449 N N . GLN A 1 182 ? -16.435 14.199 3.477 1.00 90.38 182 GLN A N 1
ATOM 1450 C CA . GLN A 1 182 ? -17.628 14.994 3.798 1.00 90.38 182 GLN A CA 1
ATOM 1451 C C . GLN A 1 182 ? -18.135 14.782 5.237 1.00 90.38 182 GLN A C 1
ATOM 1453 O O . GLN A 1 182 ? -19.341 14.774 5.498 1.00 90.38 182 GLN A O 1
ATOM 1458 N N . ILE A 1 183 ? -17.215 14.581 6.182 1.00 90.25 183 ILE A N 1
ATOM 1459 C CA . ILE A 1 183 ? -17.491 14.426 7.612 1.00 90.25 183 ILE A CA 1
ATOM 1460 C C . ILE A 1 183 ? -17.097 15.716 8.324 1.00 90.25 183 ILE A C 1
ATOM 1462 O O . ILE A 1 183 ? -15.924 16.057 8.403 1.00 90.25 183 ILE A O 1
ATOM 1466 N N . PHE A 1 184 ? -18.080 16.427 8.870 1.00 88.88 184 PHE A N 1
ATOM 1467 C CA . PHE A 1 184 ? -17.846 17.696 9.573 1.00 88.88 184 PHE A CA 1
ATOM 1468 C C . PHE A 1 184 ? -17.929 17.569 11.095 1.00 88.88 184 PHE A C 1
ATOM 1470 O O . PHE A 1 184 ? -17.522 18.475 11.814 1.00 88.88 184 PHE A O 1
ATOM 1477 N N . ASP A 1 185 ? -18.450 16.447 11.592 1.00 89.44 185 ASP A N 1
ATOM 1478 C CA . ASP A 1 185 ? -18.581 16.188 13.019 1.00 89.44 185 ASP A CA 1
ATOM 1479 C C . ASP A 1 185 ? -17.894 14.871 13.387 1.00 89.44 185 ASP A C 1
ATOM 1481 O O . ASP A 1 185 ? -18.198 13.798 12.860 1.00 89.44 185 ASP A O 1
ATOM 1485 N N . ILE A 1 186 ? -16.963 14.966 14.334 1.00 87.88 186 ILE A N 1
ATOM 1486 C CA . ILE A 1 186 ? -16.195 13.843 14.863 1.00 87.88 186 ILE A CA 1
ATOM 1487 C C . ILE A 1 186 ? -17.076 12.801 15.551 1.00 87.88 186 ILE A C 1
ATOM 1489 O O . ILE A 1 186 ? -16.755 11.612 15.538 1.00 87.88 186 ILE A O 1
ATOM 1493 N N . THR A 1 187 ? -18.216 13.214 16.110 1.00 87.06 187 THR A N 1
ATOM 1494 C CA . THR A 1 187 ? -19.129 12.302 16.804 1.00 87.06 187 THR A CA 1
ATOM 1495 C C . THR A 1 187 ? -19.807 11.320 15.851 1.00 87.06 187 THR A C 1
ATOM 1497 O O . THR A 1 187 ? -20.259 10.262 16.299 1.00 87.06 187 THR A O 1
ATOM 1500 N N . GLN A 1 188 ? -19.833 11.624 14.549 1.00 86.62 188 GLN A N 1
ATOM 1501 C CA . GLN A 1 188 ? -20.371 10.752 13.505 1.00 86.62 188 GLN A CA 1
ATOM 1502 C C . GLN A 1 188 ? -19.424 9.599 13.175 1.00 86.62 188 GLN A C 1
ATOM 1504 O O . GLN A 1 188 ? -19.853 8.603 12.589 1.00 86.62 188 GLN A O 1
ATOM 1509 N N . VAL A 1 189 ? -18.145 9.703 13.543 1.00 88.56 189 VAL A N 1
ATOM 1510 C CA . VAL A 1 189 ? -17.156 8.682 13.212 1.00 88.56 189 VAL A CA 1
ATOM 1511 C C . VAL A 1 189 ? -17.160 7.566 14.249 1.00 88.56 189 VAL A C 1
ATOM 1513 O O . VAL A 1 189 ? -17.057 7.782 15.455 1.00 88.56 189 VAL A O 1
ATOM 1516 N N . TYR A 1 190 ? -17.251 6.341 13.748 1.00 85.00 190 TYR A N 1
ATOM 1517 C CA . TYR A 1 190 ? -17.133 5.118 14.520 1.00 85.00 190 TYR A CA 1
ATOM 1518 C C . TYR A 1 190 ? -15.684 4.617 14.568 1.00 85.00 190 TYR A C 1
ATOM 1520 O O . TYR A 1 190 ? -15.161 4.380 15.650 1.00 85.00 190 TYR A O 1
ATOM 1528 N N . TYR A 1 191 ? -14.989 4.554 13.430 1.00 87.88 191 TYR A N 1
ATOM 1529 C CA . TYR A 1 191 ? -13.554 4.248 13.383 1.00 87.88 191 TYR A CA 1
ATOM 1530 C C . TYR A 1 191 ? -12.823 5.125 12.374 1.00 87.88 191 TYR A C 1
ATOM 1532 O O . TYR A 1 191 ? -13.361 5.413 11.309 1.00 87.88 191 TYR A O 1
ATOM 1540 N N . ALA A 1 192 ? -11.578 5.491 12.684 1.00 90.19 192 ALA A N 1
ATOM 1541 C CA . ALA A 1 192 ? -10.640 6.013 11.695 1.00 90.19 192 ALA A CA 1
ATOM 1542 C C . ALA A 1 192 ? -9.366 5.163 11.675 1.00 90.19 192 ALA A C 1
ATOM 1544 O O . ALA A 1 192 ? -8.733 4.943 12.717 1.00 90.19 192 ALA A O 1
ATOM 1545 N N . ILE A 1 193 ? -9.004 4.679 10.488 1.00 90.50 193 ILE A N 1
ATOM 1546 C CA . ILE A 1 193 ? -7.874 3.777 10.258 1.00 90.50 193 ILE A CA 1
ATOM 1547 C C . ILE A 1 193 ? -6.904 4.454 9.300 1.00 90.50 193 ILE A C 1
ATOM 1549 O O . ILE A 1 193 ? -7.287 4.849 8.204 1.00 90.50 193 ILE A O 1
ATOM 1553 N N . VAL A 1 194 ? -5.640 4.552 9.702 1.00 90.25 194 VAL A N 1
ATOM 1554 C CA . VAL A 1 194 ? -4.552 4.975 8.821 1.00 90.25 194 VAL A CA 1
ATOM 1555 C C . VAL A 1 194 ? -4.001 3.750 8.111 1.00 90.25 194 VAL A C 1
ATOM 1557 O O . VAL A 1 194 ? -3.515 2.815 8.757 1.00 90.25 194 VAL A O 1
ATOM 1560 N N . GLU A 1 195 ? -4.077 3.761 6.786 1.00 86.88 195 GLU A N 1
ATOM 1561 C CA . GLU A 1 195 ? -3.539 2.721 5.919 1.00 86.88 195 GLU A CA 1
ATOM 1562 C C . GLU A 1 195 ? -2.035 2.873 5.698 1.00 86.88 195 GLU A C 1
ATOM 1564 O O . GLU A 1 195 ? -1.426 3.914 5.937 1.00 86.88 195 GLU A O 1
ATOM 1569 N N . THR A 1 196 ? -1.412 1.812 5.183 1.00 83.44 196 THR A N 1
ATOM 1570 C CA . THR A 1 196 ? 0.033 1.816 4.873 1.00 83.44 196 THR A CA 1
ATOM 1571 C C . THR A 1 196 ? 0.437 2.816 3.784 1.00 83.44 196 THR A C 1
ATOM 1573 O O . THR A 1 196 ? 1.619 3.115 3.640 1.00 83.44 196 THR A O 1
ATOM 1576 N N . THR A 1 197 ? -0.530 3.340 3.028 1.00 81.38 197 THR A N 1
ATOM 1577 C CA . THR A 1 197 ? -0.321 4.406 2.040 1.00 81.38 197 THR A CA 1
ATOM 1578 C C . THR A 1 197 ? -0.313 5.802 2.668 1.00 81.38 197 THR A C 1
ATOM 1580 O O . THR A 1 197 ? 0.069 6.756 1.999 1.00 81.38 197 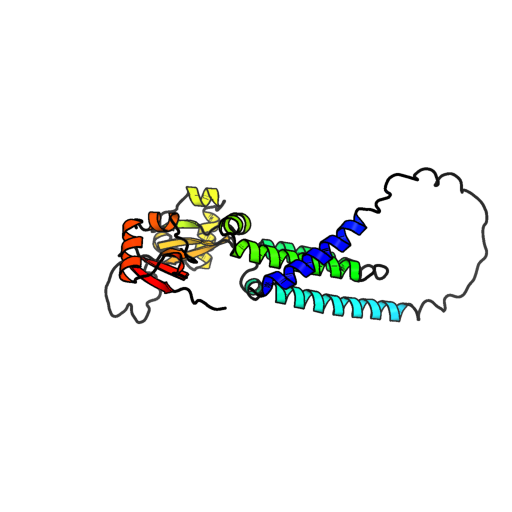THR A O 1
ATOM 1583 N N . GLY A 1 198 ? -0.683 5.932 3.949 1.00 85.94 198 GLY A N 1
ATOM 1584 C CA . GLY A 1 198 ? -0.842 7.217 4.635 1.00 85.94 198 GLY A CA 1
ATOM 1585 C C . GLY A 1 198 ? -2.230 7.840 4.462 1.00 85.94 198 GLY A C 1
ATOM 1586 O O . GLY A 1 198 ? -2.474 8.951 4.925 1.00 85.94 198 GLY A O 1
ATOM 1587 N N . LYS A 1 199 ? -3.169 7.144 3.821 1.00 88.75 199 LYS A N 1
ATOM 1588 C CA . LYS A 1 199 ? -4.562 7.592 3.773 1.00 88.75 199 LYS A CA 1
ATOM 1589 C C . LYS A 1 199 ? -5.298 7.229 5.051 1.00 88.75 199 LYS A C 1
ATOM 1591 O O . LYS A 1 199 ? -5.053 6.171 5.633 1.00 88.75 199 LYS A O 1
ATOM 1596 N N . ILE A 1 200 ? -6.197 8.110 5.474 1.00 92.06 200 ILE A N 1
ATOM 1597 C CA . ILE A 1 200 ? -7.103 7.862 6.590 1.00 92.06 200 ILE A CA 1
ATOM 1598 C C . ILE A 1 200 ? -8.450 7.456 6.003 1.00 92.06 200 ILE A C 1
ATOM 1600 O O . ILE A 1 200 ? -9.012 8.186 5.197 1.00 92.06 200 ILE A O 1
ATOM 1604 N N . HIS A 1 201 ? -8.963 6.303 6.414 1.00 90.81 201 HIS A N 1
ATOM 1605 C CA . HIS A 1 201 ? -10.314 5.871 6.081 1.00 90.81 201 HIS A CA 1
ATOM 1606 C C . HIS A 1 201 ? -11.211 5.965 7.301 1.00 90.81 201 HIS A C 1
ATOM 1608 O O . HIS A 1 201 ? -10.800 5.618 8.413 1.00 90.81 201 HIS A O 1
ATOM 1614 N N . PHE A 1 202 ? -12.451 6.384 7.071 1.00 91.12 202 PHE A N 1
ATOM 1615 C CA . PHE A 1 202 ? -13.440 6.588 8.115 1.00 91.12 202 PHE A CA 1
ATOM 1616 C C . PHE A 1 202 ? -14.603 5.619 7.954 1.00 91.12 202 PHE A C 1
ATOM 1618 O O . PHE A 1 202 ? -15.161 5.450 6.874 1.00 91.12 202 PHE A O 1
ATOM 1625 N N . LEU A 1 203 ? -15.012 5.022 9.065 1.00 88.12 203 LEU A N 1
ATOM 1626 C CA . LEU A 1 203 ? -16.275 4.317 9.188 1.00 88.12 203 LEU A CA 1
ATOM 1627 C C . LEU A 1 203 ? -17.219 5.193 10.007 1.00 88.12 203 LEU A C 1
ATOM 1629 O O . LEU A 1 203 ? -16.921 5.499 11.161 1.00 88.12 203 LEU A O 1
ATOM 1633 N N . LYS A 1 204 ? -18.348 5.601 9.422 1.00 87.19 204 LYS A N 1
ATOM 1634 C CA . LYS A 1 204 ? -19.398 6.370 10.112 1.00 87.19 204 LYS A CA 1
ATOM 1635 C C . LYS A 1 204 ? -20.220 5.458 11.025 1.00 87.19 204 LYS A C 1
ATOM 1637 O O . LYS A 1 204 ? -20.338 4.263 10.762 1.00 87.19 204 LYS A O 1
ATOM 1642 N N . LYS A 1 205 ? -20.811 6.006 12.087 1.00 83.88 205 LYS A N 1
ATOM 1643 C CA . LYS A 1 205 ? -21.824 5.304 12.894 1.00 83.88 205 LYS A CA 1
ATOM 1644 C C . LYS A 1 205 ? -23.047 4.992 12.029 1.00 83.88 205 LYS A C 1
ATOM 1646 O O . LYS A 1 205 ? -23.334 5.743 11.101 1.00 83.88 205 LYS A O 1
ATOM 1651 N N . LYS A 1 206 ? -23.767 3.914 12.351 1.00 77.19 206 LYS A N 1
ATOM 1652 C CA . LYS A 1 206 ? -24.916 3.410 11.573 1.00 77.19 206 LYS A CA 1
ATOM 1653 C C . LYS A 1 206 ? -25.959 4.496 11.277 1.00 77.19 206 LYS A C 1
ATOM 1655 O O . LYS A 1 206 ? -26.402 4.604 10.143 1.00 77.19 206 LYS A O 1
ATOM 1660 N N . ASP A 1 207 ? -26.231 5.369 12.247 1.00 78.31 207 ASP A N 1
ATOM 1661 C CA . ASP A 1 207 ? -27.175 6.494 12.114 1.00 78.31 207 ASP A CA 1
ATOM 1662 C C . ASP A 1 207 ? -26.798 7.503 11.009 1.00 78.31 207 ASP A C 1
ATOM 1664 O O . ASP A 1 207 ? -27.650 8.245 10.528 1.00 78.31 207 ASP A O 1
ATOM 1668 N N . TYR A 1 208 ? -25.524 7.532 10.606 1.00 76.25 208 TYR A N 1
ATOM 1669 C CA . TYR A 1 208 ? -24.967 8.430 9.588 1.00 76.25 208 TYR A CA 1
ATOM 1670 C C . TYR A 1 208 ? -24.479 7.684 8.335 1.00 76.25 208 TYR A C 1
ATOM 1672 O O . TYR A 1 208 ? -23.869 8.293 7.451 1.00 76.25 208 TYR A O 1
ATOM 1680 N N . GLN A 1 209 ? -24.699 6.368 8.252 1.00 75.88 209 GLN A N 1
ATOM 1681 C CA . GLN A 1 209 ? -24.442 5.601 7.035 1.00 75.88 209 GLN A CA 1
ATOM 1682 C C . GLN A 1 209 ? -25.612 5.768 6.058 1.00 75.88 209 GLN A C 1
ATOM 1684 O O . GLN A 1 209 ? -26.756 5.993 6.452 1.00 75.88 209 GLN A O 1
ATOM 1689 N N . SER A 1 210 ? -25.325 5.692 4.757 1.00 71.44 210 SER A N 1
ATOM 1690 C CA . SER A 1 210 ? -26.388 5.685 3.749 1.00 71.44 210 SER A CA 1
ATOM 1691 C C . SER A 1 210 ? -27.210 4.414 3.924 1.00 71.44 210 SER A C 1
ATOM 1693 O O . SER A 1 210 ? -26.645 3.328 3.862 1.00 71.44 210 SER A O 1
ATOM 1695 N N . ALA A 1 211 ? -28.516 4.554 4.155 1.00 65.19 211 ALA A N 1
ATOM 1696 C CA . ALA A 1 211 ? -29.393 3.420 4.420 1.00 65.19 211 ALA A CA 1
ATOM 1697 C C . ALA A 1 211 ? -29.344 2.410 3.264 1.00 65.19 211 ALA A C 1
ATOM 1699 O O . ALA A 1 211 ? -29.726 2.726 2.131 1.00 65.19 211 ALA A O 1
ATOM 1700 N N . GLU A 1 212 ? -28.901 1.186 3.547 1.00 62.00 212 GLU A N 1
ATOM 1701 C CA . GLU A 1 212 ? -29.050 0.084 2.608 1.00 62.00 212 GLU A CA 1
ATOM 1702 C C . GLU A 1 212 ? -30.481 -0.464 2.691 1.00 62.00 212 GLU A C 1
ATOM 1704 O O . GLU A 1 212 ? -31.186 -0.313 3.689 1.00 62.00 212 GLU A O 1
ATOM 1709 N N . LYS A 1 213 ? -30.951 -1.139 1.634 1.00 55.53 213 LYS A N 1
ATOM 1710 C CA . LYS A 1 213 ? -32.320 -1.699 1.592 1.00 55.53 213 LYS A CA 1
ATOM 1711 C C . LYS A 1 213 ? -32.632 -2.646 2.767 1.00 55.53 213 LYS A C 1
ATOM 1713 O O . LYS A 1 213 ? -33.805 -2.859 3.058 1.00 55.53 213 LYS A O 1
ATOM 1718 N N . ALA A 1 214 ? -31.610 -3.204 3.418 1.00 58.62 214 ALA A N 1
ATOM 1719 C CA . ALA A 1 214 ? -31.733 -4.062 4.593 1.00 58.62 214 ALA A CA 1
ATOM 1720 C C . ALA A 1 214 ? -32.009 -3.288 5.902 1.00 58.62 214 ALA A C 1
ATOM 1722 O O . ALA A 1 214 ? -32.659 -3.832 6.793 1.00 58.62 214 ALA A O 1
ATOM 1723 N N . ASP A 1 215 ? -31.598 -2.019 6.006 1.00 56.03 215 ASP A N 1
ATOM 1724 C CA . ASP A 1 215 ? -31.710 -1.220 7.239 1.00 56.03 215 ASP A CA 1
ATOM 1725 C C . ASP A 1 215 ? -33.140 -0.731 7.521 1.00 56.03 215 ASP A C 1
ATOM 1727 O O . ASP A 1 215 ? -33.491 -0.431 8.659 1.00 56.03 215 ASP A O 1
ATOM 1731 N N . ILE A 1 216 ? -34.001 -0.691 6.499 1.00 57.09 216 ILE A N 1
ATOM 1732 C CA . ILE A 1 216 ? -35.396 -0.227 6.617 1.00 57.09 216 ILE A CA 1
ATOM 1733 C C . ILE A 1 216 ? -36.280 -1.268 7.336 1.00 57.09 216 ILE A C 1
ATOM 1735 O O . ILE A 1 216 ? -37.330 -0.924 7.876 1.00 57.09 216 ILE A O 1
ATOM 1739 N N . ALA A 1 217 ? -35.872 -2.543 7.361 1.00 55.03 217 ALA A N 1
ATOM 1740 C CA . ALA A 1 217 ? -36.721 -3.647 7.813 1.00 55.03 217 ALA A CA 1
ATOM 1741 C C . ALA A 1 217 ? -36.475 -4.108 9.261 1.00 55.03 217 ALA A C 1
ATOM 1743 O O . ALA A 1 217 ? -37.321 -4.807 9.817 1.00 55.03 217 ALA A O 1
ATOM 1744 N N . CYS A 1 218 ? -35.348 -3.760 9.887 1.00 47.31 218 CYS A N 1
ATOM 1745 C CA . CYS A 1 218 ? -34.993 -4.260 11.217 1.00 47.31 218 CYS A CA 1
ATOM 1746 C C . CYS A 1 218 ? -34.299 -3.174 12.044 1.00 47.31 218 CYS A C 1
ATOM 1748 O O . CYS A 1 218 ? -33.135 -2.849 11.824 1.00 47.31 218 CYS A O 1
ATOM 1750 N N . GLY A 1 219 ? -35.007 -2.643 13.044 1.00 51.28 219 GLY A N 1
ATOM 1751 C CA . GLY A 1 219 ? -34.383 -1.886 14.124 1.00 51.28 219 GLY A CA 1
ATOM 1752 C C . GLY A 1 219 ? -33.520 -2.822 14.972 1.00 51.28 219 GLY A C 1
ATOM 1753 O O . GLY A 1 219 ? -34.047 -3.607 15.752 1.00 51.28 219 GLY A O 1
ATOM 1754 N N . GLY A 1 220 ? -32.203 -2.764 14.798 1.00 48.38 220 GLY A N 1
ATOM 1755 C CA . GLY A 1 220 ? -31.229 -3.536 15.577 1.00 48.38 220 GLY A CA 1
ATOM 1756 C C . GLY A 1 220 ? -29.832 -2.976 15.339 1.00 48.38 220 GLY A C 1
ATOM 1757 O O . GLY A 1 220 ? -29.403 -2.853 14.191 1.00 48.38 220 GLY A O 1
ATOM 1758 N N . SER A 1 221 ? -29.297 -2.297 16.355 1.00 47.41 221 SER A N 1
ATOM 1759 C CA . SER A 1 221 ? -28.300 -2.783 17.327 1.00 47.41 221 SER A CA 1
ATOM 1760 C C . SER A 1 221 ? -26.889 -2.832 16.744 1.00 47.41 221 SER A C 1
ATOM 1762 O O . SER A 1 221 ? -26.662 -3.360 15.665 1.00 4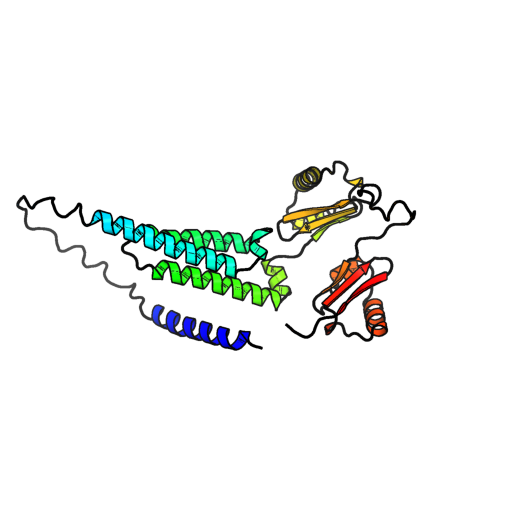7.41 221 SER A O 1
ATOM 1764 N N . SER A 1 222 ? -25.973 -2.179 17.452 1.00 56.50 222 SER A N 1
ATOM 1765 C CA . SER A 1 222 ? -24.564 -1.978 17.120 1.00 56.50 222 SER A CA 1
ATOM 1766 C C . SER A 1 222 ? -23.852 -3.270 16.718 1.00 56.50 222 SER A C 1
ATOM 1768 O O . SER A 1 222 ? -23.676 -4.145 17.565 1.00 56.50 222 SER A O 1
ATOM 1770 N N . ASP A 1 223 ? -23.374 -3.328 15.477 1.00 60.69 223 ASP A N 1
ATOM 1771 C CA . ASP A 1 223 ? -22.461 -4.373 15.023 1.00 60.69 223 ASP A CA 1
ATOM 1772 C C . ASP A 1 223 ? -21.157 -3.712 14.576 1.00 60.69 223 ASP A C 1
ATOM 1774 O O . ASP A 1 223 ? -21.060 -3.084 13.519 1.00 60.69 223 ASP A O 1
ATOM 1778 N N . ASP A 1 224 ? -20.157 -3.792 15.448 1.00 61.50 224 ASP A N 1
ATOM 1779 C CA . ASP A 1 224 ? -18.791 -3.374 15.157 1.00 61.50 224 ASP A CA 1
ATOM 1780 C C . ASP A 1 224 ? -18.293 -4.097 13.897 1.00 61.50 224 ASP A C 1
ATOM 1782 O O . ASP A 1 224 ? -18.591 -5.283 13.721 1.00 61.50 224 ASP A O 1
ATOM 1786 N N . PRO A 1 225 ? -17.511 -3.438 13.019 1.00 68.69 225 PRO A N 1
ATOM 1787 C CA . PRO A 1 225 ? -17.017 -4.093 11.821 1.00 68.69 225 PRO A CA 1
ATOM 1788 C C . PRO A 1 225 ? -16.187 -5.322 12.221 1.00 68.69 225 PRO A C 1
ATOM 1790 O O . PRO A 1 225 ? -15.365 -5.242 13.143 1.00 68.69 225 PRO A O 1
ATOM 1793 N N . PRO A 1 226 ? -16.365 -6.464 11.540 1.00 77.69 226 PRO A N 1
ATOM 1794 C CA . PRO A 1 226 ? -15.689 -7.688 11.922 1.00 77.69 226 PRO A CA 1
ATOM 1795 C C . PRO A 1 226 ? -14.175 -7.542 11.719 1.00 77.69 226 PRO A C 1
ATOM 1797 O O . PRO A 1 226 ? -13.696 -7.161 10.649 1.00 77.69 226 PRO A O 1
ATOM 1800 N N . ALA A 1 227 ? -13.404 -7.872 12.752 1.00 80.19 227 ALA A N 1
ATOM 1801 C CA . ALA A 1 227 ? -11.950 -7.833 12.717 1.00 80.19 227 ALA A CA 1
ATOM 1802 C C . ALA A 1 227 ? -11.382 -9.134 12.142 1.00 80.19 227 ALA A C 1
ATOM 1804 O O . ALA A 1 227 ? -11.949 -10.216 12.300 1.00 80.19 227 ALA A O 1
ATOM 1805 N N . VAL A 1 228 ? -10.220 -9.048 11.492 1.00 85.56 228 VAL A N 1
ATOM 1806 C CA . VAL A 1 228 ? -9.510 -10.225 10.974 1.00 85.56 228 VAL A CA 1
ATOM 1807 C C . VAL A 1 228 ? -8.763 -10.916 12.115 1.00 85.56 228 VAL A C 1
ATOM 1809 O O . VAL A 1 228 ? -7.811 -10.361 12.655 1.00 85.56 228 VAL A O 1
ATOM 1812 N N . ILE A 1 229 ? -9.172 -12.143 12.439 1.00 88.44 229 ILE A N 1
ATOM 1813 C CA . ILE A 1 229 ? -8.621 -12.961 13.529 1.00 88.44 229 ILE A CA 1
ATOM 1814 C C . ILE A 1 229 ? -7.560 -13.942 13.022 1.00 88.44 229 ILE A C 1
ATOM 1816 O O . ILE A 1 229 ? -6.497 -14.074 13.629 1.00 88.44 229 ILE A O 1
ATOM 1820 N N . ILE A 1 230 ? -7.817 -14.606 11.888 1.00 88.50 230 ILE A N 1
ATOM 1821 C CA . ILE A 1 230 ? -6.837 -15.468 11.211 1.00 88.50 230 ILE A CA 1
ATOM 1822 C C . ILE A 1 230 ? -6.578 -14.915 9.816 1.00 88.50 230 ILE A C 1
ATOM 1824 O O . ILE A 1 230 ? -7.509 -14.695 9.041 1.00 88.50 230 ILE A O 1
ATOM 1828 N N . ARG A 1 231 ? -5.299 -14.748 9.475 1.00 86.62 231 ARG A N 1
ATOM 1829 C CA . ARG A 1 231 ? -4.827 -14.383 8.138 1.00 86.62 231 ARG A CA 1
ATOM 1830 C C . ARG A 1 231 ? -3.769 -15.376 7.682 1.00 86.62 231 ARG A C 1
ATOM 1832 O O . ARG A 1 231 ? -2.741 -15.535 8.336 1.00 86.62 231 ARG A O 1
ATOM 1839 N N . ASP A 1 232 ? -4.002 -16.025 6.546 1.00 83.69 232 ASP A N 1
ATOM 1840 C CA . ASP A 1 232 ? -3.071 -16.981 5.938 1.00 83.69 232 ASP A CA 1
ATOM 1841 C C . ASP A 1 232 ? -2.596 -18.080 6.905 1.00 83.69 232 ASP A C 1
ATOM 1843 O O . ASP A 1 232 ? -1.429 -18.495 6.901 1.00 83.69 232 ASP A O 1
ATOM 1847 N N . GLY A 1 233 ? -3.512 -18.586 7.724 1.00 83.62 233 GLY A N 1
ATOM 1848 C CA . GLY A 1 233 ? -3.232 -19.603 8.729 1.00 83.62 233 GLY A CA 1
ATOM 1849 C C . GLY A 1 233 ? -2.290 -19.145 9.839 1.00 83.62 233 GLY A C 1
ATOM 1850 O O . GLY A 1 233 ? -1.536 -19.950 10.383 1.00 83.62 233 GLY A O 1
ATOM 1851 N N . ARG A 1 234 ? -2.304 -17.848 10.159 1.00 84.62 234 ARG A N 1
ATOM 1852 C CA . ARG A 1 234 ? -1.688 -17.273 11.357 1.00 84.62 234 ARG A CA 1
ATOM 1853 C C . ARG A 1 234 ? -2.708 -16.416 12.092 1.00 84.62 234 ARG A C 1
ATOM 1855 O O . ARG A 1 234 ? -3.441 -15.658 11.461 1.00 84.62 234 ARG A O 1
ATOM 1862 N N . GLU A 1 235 ? -2.727 -16.532 13.408 1.00 86.62 235 GLU A N 1
ATOM 1863 C CA . GLU A 1 235 ? -3.538 -15.690 14.287 1.00 86.62 235 GLU A CA 1
ATOM 1864 C C . GLU A 1 235 ? -2.961 -14.273 14.411 1.00 86.62 235 GLU A C 1
ATOM 1866 O O . GLU A 1 235 ? -1.740 -14.076 14.363 1.00 86.62 235 GLU A O 1
ATOM 1871 N N . ASP A 1 236 ? -3.845 -13.287 14.567 1.00 82.56 236 ASP A N 1
ATOM 1872 C CA . ASP A 1 236 ? -3.488 -11.912 14.915 1.00 82.56 236 ASP A CA 1
ATOM 1873 C C . ASP A 1 236 ? -3.872 -11.617 16.382 1.00 82.56 236 ASP A C 1
ATOM 1875 O O . ASP A 1 236 ? -5.014 -11.248 16.674 1.00 82.56 236 ASP A O 1
ATOM 1879 N N . PRO A 1 237 ? -2.933 -11.776 17.334 1.00 80.94 237 PRO A N 1
ATOM 1880 C CA . PRO A 1 237 ? -3.226 -11.614 18.756 1.00 80.94 237 PRO A CA 1
ATOM 1881 C C . PRO A 1 237 ? -3.522 -10.158 19.147 1.00 80.94 237 PRO A C 1
ATOM 1883 O O . PRO A 1 237 ? -4.188 -9.927 20.156 1.00 80.94 237 PRO A O 1
ATOM 1886 N N . GLU A 1 238 ? -3.046 -9.171 18.374 1.00 79.00 238 GLU A N 1
ATOM 1887 C CA . GLU A 1 238 ? -3.357 -7.757 18.625 1.00 79.00 238 GLU A CA 1
ATOM 1888 C C . GLU A 1 238 ? -4.848 -7.498 18.357 1.00 79.00 238 GLU A C 1
ATOM 1890 O O . GLU A 1 238 ? -5.528 -6.911 19.201 1.00 79.00 238 GLU A O 1
ATOM 1895 N N . GLN A 1 239 ? -5.366 -8.008 17.235 1.00 78.19 239 GLN A N 1
ATOM 1896 C CA . GLN A 1 239 ? -6.781 -7.894 16.861 1.00 78.19 239 GLN A CA 1
ATOM 1897 C C . GLN A 1 239 ? -7.695 -8.693 17.795 1.00 78.19 239 GLN A C 1
ATOM 1899 O O . GLN A 1 239 ? -8.724 -8.191 18.235 1.00 78.19 239 GLN A O 1
ATOM 1904 N N . MET A 1 240 ? -7.299 -9.907 18.185 1.00 81.25 240 MET A N 1
ATOM 1905 C CA . MET A 1 240 ? -8.065 -10.699 19.155 1.00 81.25 240 MET A CA 1
ATOM 1906 C C . MET A 1 240 ? -8.225 -9.987 20.498 1.00 81.25 240 MET A C 1
ATOM 1908 O O . MET A 1 240 ? -9.325 -9.926 21.046 1.00 81.25 240 MET A O 1
ATOM 1912 N N . LYS A 1 241 ? -7.136 -9.398 21.008 1.00 81.81 241 LYS A N 1
ATOM 1913 C CA . LYS A 1 241 ? -7.167 -8.624 22.250 1.00 81.81 241 LYS A CA 1
ATOM 1914 C C . LYS A 1 241 ? -8.047 -7.381 22.118 1.00 81.81 241 LYS A C 1
ATOM 1916 O O . LYS A 1 241 ? -8.747 -7.045 23.067 1.00 81.81 241 LYS A O 1
ATOM 1921 N N . PHE A 1 242 ? -8.017 -6.721 20.960 1.00 74.56 242 PHE A N 1
ATOM 1922 C CA . PHE A 1 242 ? -8.870 -5.570 20.665 1.00 74.56 242 PHE A CA 1
ATOM 1923 C C . PHE A 1 242 ? -10.364 -5.930 20.662 1.00 74.56 242 PHE A C 1
ATOM 1925 O O . PHE A 1 242 ? -11.181 -5.170 21.177 1.00 74.56 242 PHE A O 1
ATOM 1932 N N . MET A 1 243 ? -10.710 -7.116 20.159 1.00 75.94 243 MET A N 1
ATOM 1933 C CA . MET A 1 243 ? -12.083 -7.632 20.147 1.00 75.94 243 MET A CA 1
ATOM 1934 C C . MET A 1 243 ? -12.525 -8.256 21.480 1.00 75.94 243 MET A C 1
ATOM 1936 O O . MET A 1 243 ? -13.674 -8.661 21.607 1.00 75.94 243 MET A O 1
ATOM 1940 N N . GLY A 1 244 ? -11.631 -8.371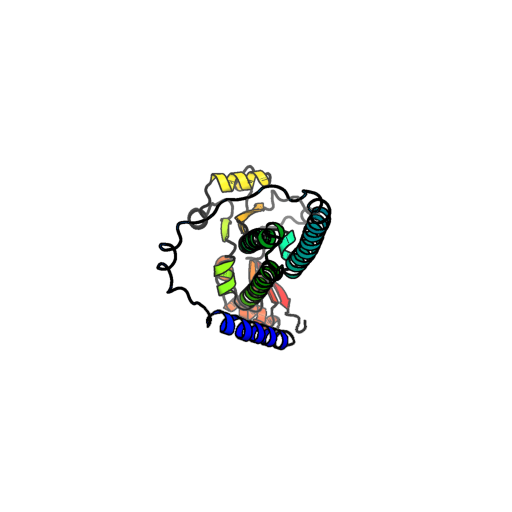 22.469 1.00 79.56 244 GLY A N 1
ATOM 1941 C CA . GLY A 1 244 ? -11.918 -9.068 23.729 1.00 79.56 244 GLY A CA 1
ATOM 1942 C C . GLY A 1 244 ? -12.068 -10.589 23.580 1.00 79.56 244 GLY A C 1
ATOM 1943 O O . GLY A 1 244 ? -12.550 -11.252 24.497 1.00 79.56 244 GLY A O 1
ATOM 1944 N N . LEU A 1 245 ? -11.644 -11.158 22.447 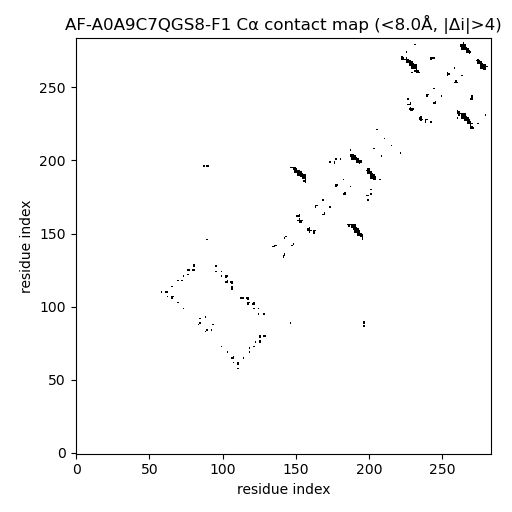1.00 81.44 245 LEU A N 1
ATOM 1945 C CA . LEU A 1 245 ? -11.764 -12.582 22.142 1.00 81.44 245 LEU A CA 1
ATOM 1946 C C . LEU A 1 245 ? -10.523 -13.341 22.635 1.00 81.44 245 LEU A C 1
ATOM 1948 O O . LEU A 1 245 ? -9.383 -12.996 22.320 1.00 81.44 245 LEU A O 1
ATOM 1952 N N . GLY A 1 246 ? -10.738 -14.401 23.416 1.00 85.19 246 GLY A N 1
ATOM 1953 C CA . GLY A 1 246 ? -9.664 -15.244 23.944 1.00 85.19 246 GLY A CA 1
ATOM 1954 C C . GLY A 1 246 ? -9.239 -16.368 22.992 1.00 85.19 246 GLY A C 1
ATOM 1955 O O . GLY A 1 246 ? -10.024 -16.844 22.174 1.00 85.19 246 GLY A O 1
ATOM 1956 N N . MET A 1 247 ? -8.017 -16.882 23.169 1.00 83.56 247 MET A N 1
ATOM 1957 C CA . MET A 1 247 ? -7.523 -18.066 22.440 1.00 83.56 247 MET A CA 1
ATOM 1958 C C . MET A 1 247 ? -8.415 -19.304 22.619 1.00 83.56 247 MET A C 1
ATOM 1960 O O . MET A 1 247 ? -8.567 -20.097 21.694 1.00 83.56 247 MET A O 1
ATOM 1964 N N . GLY A 1 248 ? -9.046 -19.453 23.789 1.00 86.19 248 GLY A N 1
ATOM 1965 C CA . GLY A 1 248 ? -9.990 -20.544 24.046 1.00 86.19 248 GLY A CA 1
ATOM 1966 C C . GLY A 1 248 ? -11.222 -20.495 23.138 1.00 86.19 248 GLY A C 1
ATOM 1967 O O . GLY A 1 248 ? -11.637 -21.529 22.623 1.00 86.19 248 GLY A O 1
ATOM 1968 N N . TRP A 1 249 ? -11.752 -19.297 22.872 1.00 89.00 249 TRP A N 1
ATOM 1969 C CA . TRP A 1 249 ? -12.871 -19.110 21.946 1.00 89.00 249 TRP A CA 1
ATOM 1970 C C . TRP A 1 249 ? -12.472 -19.485 20.515 1.00 89.00 249 TRP A C 1
ATOM 1972 O O . TRP A 1 249 ? -13.199 -20.215 19.846 1.00 89.00 249 TRP A O 1
ATOM 1982 N N . LEU A 1 250 ? -11.280 -19.066 20.072 1.00 87.75 250 LEU A N 1
ATOM 1983 C CA . LEU A 1 250 ? -10.779 -19.368 18.729 1.00 87.75 250 LEU A CA 1
ATOM 1984 C C . LEU A 1 250 ? -10.665 -20.879 18.489 1.00 87.75 250 LEU A C 1
ATOM 1986 O O . LEU A 1 250 ? -11.124 -21.387 17.467 1.00 87.75 250 LEU A O 1
ATOM 1990 N N . HIS A 1 251 ? -10.076 -21.606 19.441 1.00 88.94 251 HIS A N 1
ATOM 1991 C CA . HIS A 1 251 ? -9.944 -23.059 19.345 1.00 88.94 251 HIS A CA 1
ATOM 1992 C C . HIS A 1 251 ? -11.296 -23.774 19.342 1.00 88.94 251 HIS A C 1
ATOM 1994 O O . HIS A 1 251 ? -11.453 -24.748 18.609 1.00 88.94 251 HIS A O 1
ATOM 2000 N N . GLU A 1 252 ? -12.273 -23.288 20.108 1.00 88.56 252 GLU A N 1
ATOM 2001 C CA . GLU A 1 252 ? -13.621 -23.857 20.121 1.00 88.56 252 GLU A CA 1
ATOM 2002 C C . GLU A 1 252 ? -14.315 -23.685 18.760 1.00 88.56 252 GLU A C 1
ATOM 2004 O O . GLU A 1 252 ? -14.820 -24.656 18.198 1.00 88.56 252 GLU A O 1
ATOM 2009 N N . GLN A 1 253 ? -14.243 -22.492 18.161 1.00 88.44 253 GLN A N 1
ATOM 2010 C CA . GLN A 1 253 ? -14.817 -22.233 16.833 1.00 88.44 253 GLN A CA 1
ATOM 2011 C C . GLN A 1 253 ? -14.164 -23.079 15.731 1.00 88.44 253 GLN A C 1
ATOM 2013 O O . GLN A 1 253 ? -14.844 -23.643 14.870 1.00 88.44 253 GLN A O 1
ATOM 2018 N N . LEU A 1 254 ? -12.838 -23.229 15.774 1.00 88.69 254 LEU A N 1
ATOM 2019 C CA . LEU A 1 254 ? -12.109 -24.078 14.830 1.00 88.69 254 LEU A CA 1
ATOM 2020 C C . LEU A 1 254 ? -12.443 -25.564 15.009 1.00 88.69 254 LEU A C 1
ATOM 2022 O O . LEU A 1 254 ? -12.595 -26.289 14.022 1.00 88.69 254 LEU A O 1
ATOM 2026 N N . ARG A 1 255 ? -12.614 -26.012 16.258 1.00 89.31 255 ARG A N 1
ATOM 2027 C CA . ARG A 1 255 ? -12.979 -27.393 16.587 1.00 89.31 255 ARG A CA 1
ATOM 2028 C C . ARG A 1 255 ? -14.378 -27.745 16.089 1.00 89.31 255 ARG A C 1
ATOM 2030 O O . ARG A 1 255 ? -14.543 -28.824 15.523 1.00 89.31 255 ARG A O 1
ATOM 2037 N N . GLN A 1 256 ? -15.350 -26.844 16.238 1.00 87.25 256 GLN A N 1
ATOM 2038 C CA . GLN A 1 256 ? -16.716 -27.033 15.728 1.00 87.25 256 GLN A CA 1
ATOM 2039 C C . GLN A 1 256 ? -16.744 -27.247 14.209 1.00 87.25 256 GLN A C 1
ATOM 2041 O O . GLN A 1 256 ? -17.541 -28.031 13.700 1.00 87.25 256 GLN A O 1
ATOM 2046 N N . GLN A 1 257 ? -15.827 -26.604 13.486 1.00 83.38 257 GLN A N 1
ATOM 2047 C CA . GLN A 1 257 ? -15.693 -26.708 12.031 1.00 83.38 257 GLN A CA 1
ATOM 2048 C C . GLN A 1 257 ? -14.694 -27.789 11.575 1.00 83.38 257 GLN A C 1
ATOM 2050 O O . GLN A 1 257 ? -14.501 -27.954 10.369 1.00 83.38 257 GLN A O 1
ATOM 2055 N N . GLN A 1 258 ? -14.064 -28.516 12.509 1.00 86.19 258 GLN A N 1
ATOM 2056 C CA . GLN A 1 258 ? -12.993 -29.493 12.256 1.00 86.19 258 GLN A CA 1
ATOM 2057 C C . GLN A 1 258 ? -11.821 -28.928 11.429 1.00 86.19 258 GLN A C 1
ATOM 2059 O O . GLN A 1 258 ? -11.241 -29.619 10.590 1.00 86.19 258 GLN A O 1
ATOM 2064 N N . LEU A 1 259 ? -11.467 -27.662 11.651 1.00 87.44 259 LEU A N 1
ATOM 2065 C CA . LEU A 1 259 ? -10.380 -26.983 10.946 1.00 87.44 259 LEU A CA 1
ATOM 2066 C C . LEU A 1 259 ? -9.186 -26.757 11.872 1.00 87.44 259 LEU A C 1
ATOM 2068 O O . LEU A 1 259 ? -9.340 -26.480 13.058 1.00 87.44 259 LEU A O 1
ATOM 2072 N N . SER A 1 260 ? -7.980 -26.829 11.312 1.00 86.31 260 SER A N 1
ATOM 2073 C CA . SER A 1 260 ? -6.782 -26.306 11.968 1.00 86.31 260 SER A CA 1
ATOM 2074 C C . SER A 1 260 ? -6.546 -24.854 11.547 1.00 86.31 260 SER A C 1
ATOM 2076 O O . SER A 1 260 ? -6.987 -24.438 10.473 1.00 86.31 260 SER A O 1
ATOM 2078 N N . ILE A 1 261 ? -5.796 -24.086 12.345 1.00 85.81 261 ILE A N 1
ATOM 2079 C CA . ILE A 1 261 ? -5.422 -22.702 11.998 1.00 85.81 261 ILE A CA 1
ATOM 2080 C C . ILE A 1 261 ? -4.787 -22.659 10.595 1.00 85.81 261 ILE A C 1
ATOM 2082 O O . ILE A 1 261 ? -5.135 -21.811 9.781 1.00 85.81 261 ILE A O 1
ATOM 2086 N N . SER A 1 262 ? -3.925 -23.623 10.262 1.00 85.19 262 SER A N 1
ATOM 2087 C CA . SER A 1 262 ? -3.214 -23.708 8.977 1.00 85.19 262 SER A CA 1
ATOM 2088 C C . SER A 1 262 ? -4.117 -23.898 7.749 1.00 85.19 262 SER A C 1
ATOM 2090 O O . SER A 1 262 ? -3.706 -23.551 6.633 1.00 85.19 262 SER A O 1
ATOM 2092 N N . ASP A 1 263 ? -5.316 -24.456 7.940 1.00 86.38 263 ASP A N 1
ATOM 2093 C CA . ASP A 1 263 ? -6.301 -24.707 6.881 1.00 86.38 263 ASP A CA 1
ATOM 2094 C C . ASP A 1 263 ? -7.231 -23.505 6.643 1.00 86.38 263 ASP A C 1
ATOM 2096 O O . ASP A 1 263 ? -7.986 -23.486 5.669 1.00 86.38 263 ASP A O 1
ATOM 2100 N N . VAL A 1 264 ? -7.162 -22.479 7.493 1.00 89.38 264 VAL A N 1
ATOM 2101 C CA . VAL A 1 264 ? -7.949 -21.250 7.367 1.00 89.38 264 VAL A CA 1
ATOM 2102 C C . VAL A 1 264 ? -7.157 -20.200 6.593 1.00 89.38 264 VAL A C 1
ATOM 2104 O O . VAL A 1 264 ? -6.036 -19.839 6.947 1.00 89.38 264 VAL A O 1
ATOM 2107 N N . PHE A 1 265 ? -7.750 -19.688 5.516 1.00 88.38 265 PHE A N 1
ATOM 2108 C CA . PHE A 1 265 ? -7.186 -18.577 4.752 1.00 88.38 265 PHE A CA 1
ATOM 2109 C C . PHE A 1 265 ? -7.535 -17.232 5.388 1.00 88.38 265 PHE A C 1
ATOM 2111 O O . PHE A 1 265 ? -6.649 -16.407 5.605 1.00 88.38 265 PHE A O 1
ATOM 2118 N N . LEU A 1 266 ? -8.808 -17.040 5.733 1.00 90.50 266 LEU A N 1
ATOM 2119 C CA . LEU A 1 266 ? -9.305 -15.842 6.398 1.00 90.50 266 LEU A CA 1
ATOM 2120 C C . LEU A 1 266 ? -10.344 -16.242 7.442 1.00 90.50 266 LEU A C 1
ATOM 2122 O O . LEU A 1 266 ? -11.259 -16.994 7.127 1.00 90.50 266 LEU A O 1
ATOM 2126 N N . MET A 1 267 ? -10.225 -15.723 8.658 1.00 89.75 267 MET A N 1
ATOM 2127 C CA . MET A 1 267 ? -11.310 -15.740 9.638 1.00 89.75 267 MET A CA 1
ATOM 2128 C C . MET A 1 267 ? -11.546 -14.325 10.128 1.00 89.75 267 MET A C 1
ATOM 2130 O O . MET A 1 267 ? -10.600 -13.674 10.580 1.00 89.75 267 MET A O 1
ATOM 2134 N N . THR A 1 268 ? -12.790 -13.870 10.055 1.00 89.19 268 THR A N 1
ATOM 2135 C CA . THR A 1 268 ? -13.231 -12.600 10.633 1.00 89.19 268 THR A CA 1
ATOM 2136 C C . THR A 1 268 ? -14.225 -12.858 11.753 1.00 89.19 268 THR A C 1
ATOM 2138 O O . THR A 1 268 ? -14.972 -13.834 11.688 1.00 89.19 268 THR A O 1
ATOM 2141 N N . ALA A 1 269 ? -14.222 -12.012 12.778 1.00 86.19 269 ALA A N 1
ATOM 2142 C CA . ALA A 1 269 ? -15.169 -12.084 13.885 1.00 86.19 269 ALA A CA 1
ATOM 2143 C C . ALA A 1 269 ? -15.571 -10.683 14.346 1.00 86.19 269 ALA A C 1
ATOM 2145 O O . ALA A 1 269 ? -14.727 -9.786 14.356 1.00 86.19 269 ALA A O 1
ATOM 2146 N N . ASP A 1 270 ? -16.832 -10.504 14.722 1.00 82.38 270 ASP A N 1
ATOM 2147 C CA . ASP A 1 270 ? -17.323 -9.303 15.404 1.00 82.38 270 ASP A CA 1
ATOM 2148 C C . ASP A 1 270 ? -17.184 -9.429 16.940 1.00 82.38 270 ASP A C 1
ATOM 2150 O O . ASP A 1 270 ? -16.692 -10.439 17.458 1.00 82.38 270 ASP A O 1
ATOM 2154 N N . ARG A 1 271 ? -17.582 -8.389 17.693 1.00 75.31 271 ARG A N 1
ATOM 2155 C CA . ARG A 1 271 ? -17.577 -8.433 19.171 1.00 75.31 271 ARG A CA 1
ATOM 2156 C C . ARG A 1 271 ? -18.691 -9.322 19.738 1.00 75.31 271 ARG A C 1
ATOM 2158 O O . ARG A 1 271 ? -18.576 -9.784 20.871 1.00 75.31 271 ARG A O 1
ATOM 2165 N N . ASN A 1 272 ? -19.728 -9.593 18.948 1.00 74.44 272 ASN A N 1
ATOM 2166 C CA . ASN A 1 272 ? -20.866 -10.436 19.315 1.00 74.44 272 ASN A CA 1
ATOM 2167 C C . ASN A 1 272 ? -20.564 -11.940 19.137 1.00 74.44 272 ASN A C 1
ATOM 2169 O O . ASN A 1 272 ? -21.360 -12.792 19.532 1.00 74.44 272 ASN A O 1
ATOM 2173 N N . GLY A 1 273 ? -19.390 -12.283 18.595 1.00 71.75 273 GLY A N 1
ATOM 2174 C CA . GLY A 1 273 ? -18.934 -13.651 18.369 1.00 71.75 273 GLY A CA 1
ATOM 2175 C C . GLY A 1 273 ? -19.414 -14.265 17.051 1.00 71.75 273 GLY A C 1
ATOM 2176 O O . GLY A 1 273 ? -19.123 -15.439 16.801 1.00 71.75 273 GLY A O 1
ATOM 2177 N N . GLN A 1 274 ? -20.101 -13.507 16.191 1.00 81.31 274 GLN A N 1
ATOM 2178 C CA . GLN A 1 274 ? -20.406 -13.938 14.834 1.00 81.31 274 GLN A CA 1
ATOM 2179 C C . GLN A 1 274 ? -19.110 -13.968 14.027 1.00 81.31 274 GLN A C 1
ATOM 2181 O O . GLN A 1 274 ? -18.342 -13.005 13.988 1.00 81.31 274 GLN A O 1
ATOM 2186 N N . ASN A 1 275 ? -18.839 -15.108 13.395 1.00 86.31 275 ASN A N 1
ATOM 2187 C CA . ASN A 1 275 ? -17.617 -15.312 12.638 1.00 86.31 275 ASN A CA 1
ATOM 2188 C C . ASN A 1 275 ? -17.892 -15.792 11.217 1.00 86.31 275 ASN A C 1
ATOM 2190 O O . ASN A 1 275 ? -18.900 -16.427 10.921 1.00 86.31 275 ASN A O 1
ATOM 2194 N N . THR A 1 276 ? -16.962 -15.467 10.328 1.00 88.25 276 THR A N 1
ATOM 2195 C CA . THR A 1 276 ? -16.928 -15.967 8.956 1.00 88.25 276 THR A CA 1
ATOM 2196 C C . THR A 1 276 ? -15.565 -16.593 8.712 1.00 88.25 276 THR A C 1
ATOM 2198 O O . THR A 1 276 ? -14.537 -15.956 8.944 1.00 88.25 276 THR A O 1
ATOM 2201 N N . ILE A 1 277 ? -15.547 -17.845 8.247 1.00 89.62 277 ILE A N 1
ATOM 2202 C CA . ILE A 1 277 ? -14.321 -18.613 8.000 1.00 89.62 277 ILE A CA 1
ATOM 2203 C C . ILE A 1 277 ? -14.234 -18.972 6.516 1.00 89.62 277 ILE A C 1
ATOM 2205 O O . ILE A 1 277 ? -15.079 -19.682 5.974 1.00 89.62 277 ILE A O 1
ATOM 2209 N N . ILE A 1 278 ? -13.157 -18.536 5.870 1.00 90.62 278 ILE A N 1
ATOM 2210 C CA . ILE A 1 278 ? -12.788 -18.894 4.502 1.00 90.62 278 ILE A CA 1
ATOM 2211 C C . ILE A 1 278 ? -11.635 -19.893 4.563 1.00 90.62 278 ILE A C 1
ATOM 2213 O O . ILE A 1 278 ? -10.548 -19.603 5.072 1.00 90.62 278 ILE A O 1
ATOM 2217 N N . ARG A 1 279 ? -11.867 -21.088 4.017 1.00 89.69 279 ARG A N 1
ATOM 2218 C CA . ARG A 1 279 ? -10.875 -22.168 3.967 1.00 89.69 279 ARG A CA 1
ATOM 2219 C C . ARG A 1 279 ? -9.808 -21.885 2.912 1.00 89.69 279 ARG A C 1
ATOM 2221 O O . ARG A 1 279 ? -10.086 -21.335 1.848 1.00 89.69 279 ARG A O 1
ATOM 2228 N N . ARG A 1 280 ? -8.581 -22.316 3.188 1.00 85.19 280 ARG A N 1
ATOM 2229 C CA . ARG A 1 280 ? -7.468 -22.266 2.242 1.00 85.19 280 ARG A CA 1
ATOM 2230 C C . ARG A 1 280 ? -7.698 -23.270 1.119 1.00 85.19 280 ARG A C 1
ATOM 2232 O O . ARG A 1 280 ? -7.705 -24.478 1.342 1.00 85.19 280 ARG A O 1
ATOM 2239 N N . GLN A 1 281 ? -7.842 -22.767 -0.103 1.00 83.56 281 GLN A N 1
ATOM 2240 C CA . GLN A 1 281 ? -7.863 -23.614 -1.290 1.00 83.56 281 GLN A CA 1
ATOM 2241 C C . GLN A 1 281 ? -6.461 -24.201 -1.507 1.00 83.56 281 GLN A C 1
ATOM 2243 O O . GLN A 1 281 ? -5.490 -23.477 -1.732 1.00 83.56 281 GLN A O 1
ATOM 2248 N N . ARG A 1 282 ? -6.331 -25.527 -1.395 1.00 58.59 282 ARG A N 1
ATOM 2249 C CA . ARG A 1 282 ? -5.092 -26.239 -1.730 1.00 58.59 282 ARG A CA 1
ATOM 2250 C C . ARG A 1 282 ? -5.002 -26.370 -3.252 1.00 58.59 282 ARG A C 1
ATOM 2252 O O . ARG A 1 282 ? -5.483 -27.349 -3.807 1.00 58.59 282 ARG A O 1
ATOM 2259 N N . GLY A 1 283 ? -4.391 -25.389 -3.912 1.00 58.91 283 GLY A N 1
ATOM 2260 C CA . GLY A 1 283 ? -4.036 -25.490 -5.329 1.00 58.91 283 GLY A CA 1
ATOM 2261 C C . GLY A 1 283 ? -4.122 -24.173 -6.088 1.00 58.91 283 GLY A C 1
ATOM 2262 O O . GLY A 1 283 ? -5.187 -23.840 -6.588 1.00 58.91 283 GLY A O 1
ATOM 2263 N N . LEU A 1 284 ? -2.983 -23.482 -6.194 1.00 37.56 284 LEU A N 1
ATOM 2264 C CA . LEU A 1 284 ? -2.541 -22.644 -7.318 1.00 37.56 284 LEU A CA 1
ATOM 2265 C C . LEU A 1 284 ? -1.016 -22.472 -7.208 1.00 37.56 284 LEU A C 1
ATOM 2267 O O . LEU A 1 284 ? -0.536 -22.160 -6.094 1.00 37.56 284 LEU A O 1
#

Radius of gyration: 30.16 Å; Cα contacts (8 Å, |Δi|>4): 237; chains: 1; bounding box: 93×55×71 Å

Solvent-accessible surface area (backbone atoms only — not comparable to full-atom values): 17145 Å² total; per-residue (Å²): 133,75,69,66,68,59,50,56,53,51,53,50,53,49,54,64,53,53,59,66,60,70,76,70,74,89,86,82,84,80,90,81,76,85,79,86,79,81,87,89,88,83,88,84,83,89,82,80,93,75,72,67,67,74,62,48,59,60,51,55,53,50,44,52,52,52,50,54,53,50,52,53,52,51,56,51,47,56,58,69,74,36,82,64,60,81,80,61,65,48,74,69,55,50,52,52,51,54,51,43,54,58,45,53,47,53,38,59,74,38,77,87,49,59,60,62,74,25,52,52,58,44,54,48,52,49,51,50,50,53,50,51,52,54,49,32,72,75,32,63,69,56,29,39,71,76,56,45,69,65,42,73,36,28,50,73,49,45,74,37,62,71,49,29,59,74,72,69,51,54,71,64,60,53,53,52,48,30,50,76,72,75,42,90,54,62,78,48,30,34,36,31,36,35,41,65,84,73,49,67,46,76,40,57,32,76,94,71,45,84,81,51,89,70,58,82,77,52,96,71,80,94,74,64,80,60,42,63,38,28,54,76,32,40,75,36,69,70,50,25,57,73,53,72,51,51,73,70,57,53,54,50,57,29,54,77,68,74,48,54,63,75,48,29,33,37,27,34,33,32,73,86,68,57,67,50,79,41,68,49,78,91,82,131

Foldseek 3Di:
DPPVVVVVVVVVVCVVVVVVVVVDDPPDDDPPPPPPDDDDDDDDDDDDPPPPPVVVVVLVVLLVVLVVVLVVLLVVLVVLLDPPCPPAHQPLNVVLNVVLVVLSVVCSVDVPDDSCSNNVVNVVSSVVSVVLVVVCVVDVVSVCVPLNAKDWQDAQLRGNVVVCVVVVHDPVNVCVLCVVVVHNDSNQFHTWIQGSSRHIDTDGDPVPDDDDPVNVPDDDDDWDPWDWQAAQLDGDVVRCVVLVHDPVLVVVVCVVVVHHSNQWHTWTAISVGDIDTDGDDPDD

Secondary structure (DSSP, 8-state):
--HHHHHHHHHHHHHHHHHHHHT----S--SSSSSS------------TTSTTHHHHHHHHHHHHHHHHHHHHHHHHHHHT-GGGGTS--HHHHHHHHHHHHHHHHHHH-TTS-THHHHHHHHHHHHHHHHHHHHHHH-HHHHHHHT---EEEEETTEE-HHHHHHHT--HHHHHHHHHHTT---GGGEEEEEE-TTS-EEEEE-GGGSPPPTTTTS------PPPEEEEETTEE-HHHHHHTT--HHHHHHHHHHTT--GGGEEEEEE-TT--EEEEE--S--

Sequence (284 aa):
MKFSCHFNKLLCFIREYYFNYISNVPCCQDISRQITRWSVNIPPAGRNNTHKKTKRGNKMAVVLIRACILYVIITFSLRLMGKRQLGELQPSELVVTILISNIASVPVEDSSMPMLMGVVPIITLVCLDVIMSAVMLKYPKFRRLMIGSPRVIMSEGVIMQKEMKRLRYTVDDLVEAMHEEQIFDITQVYYAIVETTGKIHFLKKKDYQSAEKADIACGGSSDDPPAVIIRDGREDPEQMKFMGLGMGWLHEQLRQQQLSISDVFLMTADRNGQNTIIRRQRGL

Mean predicted aligned error: 15.05 Å